Protein AF-A0A1H7YVG1-F1 (afdb_monomer_lite)

pLDDT: mean 90.18, std 11.26, range [46.88, 98.62]

Secondary structure (DSSP, 8-state):
-----EEEEEEE-SSHHHHHHHHHHHHHHHTS----TT---BPEEEEEEES-SS-EEEEE-SSS--EE--PPPPPS----TTTTPEEHHHHHHHHTTTEEEEEEEEEEEETTTS-HHHHHHHHHHHHTTS-EEEETTEEEEEEPPB-HHHHHH-----SS---SEEEEEEESS-SS-EEEEEEEES--HHHHHHHS-TTTSBPPTT-TTTEEEEEEE-S-TTT-EEEEEEEPPPS-SSPPHHHHSHHIIIII-B-

Sequence (255 aa):
MDRIQELAFVFPQNTEAEREWGAQFSNILEGIPSSRLGSTALPRIAFRWEKVALPTVSWSNITDSENTFPLGHAVDQLVSVQEEAMSIEQLYRRLEGRLIGMDHAGINIPAASMPPLKWKDMLVELAKRAALYRYPGEDWPFIIPAEEEEFATDITNFSIKRTPKFELVYDQYTNVPIFQFALETDLTRDELENLFPDPIGFAIPGLDEIFRSLFIRHPWEGEMAIRFDLYYKPTSNELSDWETGEWLVVSGGRM

Radius of gyration: 17.62 Å; chains: 1; bounding box: 44×41×42 Å

Foldseek 3Di:
DFAFQEKEWEFEDPDPQSVVLVVLVVLQVVQEPDQDDPDPWDHYYYYHYDNDPHTWIWIDTPPDDIDTDPFFFFDPDDPPLPPLFAASNLVSVLCRNFFHHWQEKEKEHECVRAPPVNVVVVLVVNLVHFFWFADPPFRKIKGFTDDPVCNVPNDDDLQDFGPDIYIYHHDHPDRAMETETETEGQAALVSVCVSQPPPQWDDDPPCSQFWIKHWHDGPRPSGHTYMYTYGHRDPDPGDDCSRSVVCRCPVGNTD

Structure (mmCIF, N/CA/C/O backbone):
data_AF-A0A1H7YVG1-F1
#
_entry.id   AF-A0A1H7YVG1-F1
#
loop_
_atom_site.group_PDB
_atom_site.id
_atom_site.type_symbol
_atom_site.label_atom_id
_atom_site.label_alt_id
_atom_site.label_comp_id
_atom_site.label_asym_i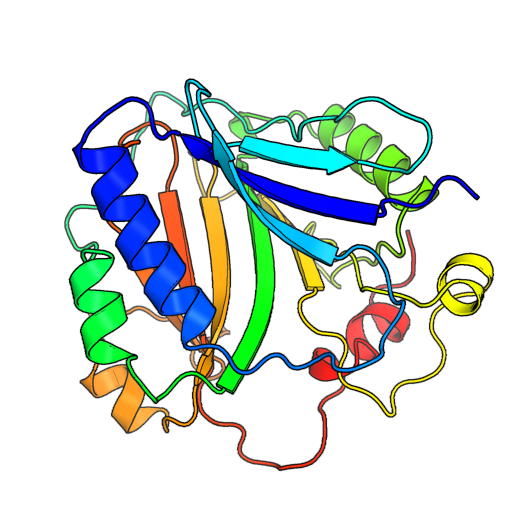d
_atom_site.label_entity_id
_atom_site.label_seq_id
_atom_site.pdbx_PDB_ins_code
_atom_site.Cartn_x
_atom_site.Cartn_y
_atom_site.Cartn_z
_atom_site.occupancy
_atom_site.B_iso_or_equiv
_atom_site.auth_seq_id
_atom_site.auth_comp_id
_atom_site.auth_asym_id
_atom_site.auth_atom_id
_atom_site.pdbx_PDB_model_num
ATOM 1 N N . MET A 1 1 ? 23.400 7.663 -6.810 1.00 60.09 1 MET A N 1
ATOM 2 C CA . MET A 1 1 ? 22.206 7.922 -7.642 1.00 60.09 1 MET A CA 1
ATOM 3 C C . MET A 1 1 ? 21.079 8.313 -6.698 1.00 60.09 1 MET A C 1
ATOM 5 O O . MET A 1 1 ? 20.999 7.710 -5.633 1.00 60.09 1 MET A O 1
ATOM 9 N N . ASP A 1 2 ? 20.288 9.333 -7.021 1.00 85.06 2 ASP A N 1
ATOM 10 C CA . ASP A 1 2 ? 19.284 9.888 -6.104 1.00 85.06 2 ASP A CA 1
ATOM 11 C C . ASP A 1 2 ? 17.985 9.059 -6.104 1.00 85.06 2 ASP A C 1
ATOM 13 O O . ASP A 1 2 ? 16.989 9.405 -6.734 1.00 85.06 2 ASP A O 1
ATOM 17 N N . ARG A 1 3 ? 18.044 7.877 -5.483 1.00 92.00 3 ARG A N 1
ATOM 18 C CA . ARG A 1 3 ? 16.916 6.941 -5.400 1.00 92.00 3 ARG A CA 1
ATOM 19 C C . ARG A 1 3 ? 16.081 7.235 -4.169 1.00 92.00 3 ARG A C 1
ATOM 21 O O . ARG A 1 3 ? 16.649 7.464 -3.095 1.00 92.00 3 ARG A O 1
ATOM 28 N N . ILE A 1 4 ? 14.762 7.111 -4.304 1.00 94.06 4 ILE A N 1
ATOM 29 C CA . ILE A 1 4 ? 13.868 7.110 -3.145 1.00 94.06 4 ILE A CA 1
ATOM 30 C C . ILE A 1 4 ? 14.289 5.954 -2.236 1.00 94.06 4 ILE A C 1
ATOM 32 O O . ILE A 1 4 ? 14.298 4.797 -2.653 1.00 94.06 4 ILE A O 1
ATOM 36 N N . GLN A 1 5 ? 14.680 6.287 -1.010 1.00 93.19 5 GLN A N 1
ATOM 37 C CA . GLN A 1 5 ? 15.039 5.314 0.017 1.00 93.19 5 GLN A CA 1
ATOM 38 C C . GLN A 1 5 ? 13.786 4.786 0.699 1.00 93.19 5 GLN A C 1
ATOM 40 O O . GLN A 1 5 ? 13.649 3.585 0.924 1.00 93.19 5 GLN A O 1
ATOM 45 N N . GLU A 1 6 ? 12.864 5.693 1.003 1.00 92.56 6 GLU A N 1
ATOM 46 C CA . GLU A 1 6 ? 11.696 5.396 1.811 1.00 92.56 6 GLU A CA 1
ATOM 47 C C . GLU A 1 6 ? 10.459 6.114 1.279 1.00 92.56 6 GLU A C 1
ATOM 49 O O . GLU A 1 6 ? 10.529 7.277 0.879 1.00 92.56 6 GLU A O 1
ATOM 54 N N . LEU A 1 7 ? 9.341 5.395 1.302 1.00 94.75 7 LEU A N 1
ATOM 55 C CA . LEU A 1 7 ? 7.979 5.887 1.167 1.00 94.75 7 LEU A CA 1
ATOM 56 C C . LEU A 1 7 ? 7.314 5.723 2.535 1.00 94.75 7 LEU A C 1
ATOM 58 O O . LEU A 1 7 ? 7.084 4.599 2.981 1.00 94.75 7 LEU A O 1
ATOM 62 N N . ALA A 1 8 ? 7.060 6.829 3.224 1.00 94.56 8 ALA A N 1
ATOM 63 C CA . ALA A 1 8 ? 6.584 6.826 4.598 1.00 94.56 8 ALA A CA 1
ATOM 64 C C . ALA A 1 8 ? 5.118 7.252 4.666 1.00 94.56 8 ALA A C 1
ATOM 66 O O . ALA A 1 8 ? 4.778 8.367 4.278 1.00 94.56 8 ALA A O 1
ATOM 67 N N . PHE A 1 9 ? 4.265 6.392 5.217 1.00 96.06 9 PHE A N 1
ATOM 68 C CA . PHE A 1 9 ? 2.949 6.786 5.712 1.00 96.06 9 PHE A CA 1
ATOM 69 C C . PHE A 1 9 ? 3.136 7.412 7.094 1.00 96.06 9 PHE A C 1
ATOM 71 O O . PHE A 1 9 ? 3.548 6.741 8.043 1.00 96.06 9 PHE A O 1
ATOM 78 N N . VAL A 1 10 ? 2.861 8.707 7.204 1.00 95.50 10 VAL A N 1
ATOM 79 C CA . VAL A 1 10 ? 3.020 9.484 8.432 1.00 95.50 10 VAL A CA 1
ATOM 80 C C . VAL A 1 10 ? 1.641 9.762 9.015 1.00 95.50 10 VAL A C 1
ATOM 82 O O . VAL A 1 10 ? 0.845 10.496 8.432 1.00 95.50 10 VAL A O 1
ATOM 85 N N . PHE A 1 11 ? 1.364 9.185 10.179 1.00 95.62 11 PHE A N 1
ATOM 86 C CA . PHE A 1 11 ? 0.110 9.349 10.901 1.00 95.62 11 PHE A CA 1
ATOM 87 C C . PHE A 1 11 ? 0.246 10.378 12.037 1.00 95.62 11 PHE A C 1
ATOM 89 O O . PHE A 1 11 ? 1.251 10.379 12.757 1.00 95.62 11 PHE A O 1
ATOM 96 N N . PRO A 1 12 ? -0.764 11.241 12.245 1.00 96.31 12 PRO A N 1
ATOM 97 C CA . PRO A 1 12 ? -0.874 12.083 13.428 1.00 96.31 12 PRO A CA 1
ATOM 98 C C . PRO A 1 12 ? -0.842 11.293 14.744 1.00 96.31 12 PRO A C 1
ATOM 100 O O . PRO A 1 12 ? -1.360 10.182 14.829 1.00 96.31 12 PRO A O 1
ATOM 103 N N . GLN A 1 13 ? -0.289 11.903 15.796 1.00 96.81 13 GLN A N 1
ATOM 104 C CA . GLN A 1 13 ? -0.347 11.409 17.184 1.00 96.81 13 GLN A CA 1
ATOM 105 C C . GLN A 1 13 ? -0.622 12.530 18.209 1.00 96.81 13 GLN A C 1
ATOM 107 O O . GLN A 1 13 ? -0.161 12.498 19.358 1.00 96.81 13 GLN A O 1
ATOM 112 N N . ASN A 1 14 ? -1.350 13.564 17.789 1.00 96.88 14 ASN A N 1
ATOM 113 C CA . ASN A 1 14 ? -1.636 14.748 18.598 1.00 96.88 14 ASN A CA 1
ATOM 114 C C . ASN A 1 14 ? -2.662 14.444 19.697 1.00 96.88 14 ASN A C 1
ATOM 116 O O . ASN A 1 14 ? -2.523 14.916 20.828 1.00 96.88 14 ASN A O 1
ATOM 120 N N . THR A 1 15 ? -3.663 13.619 19.394 1.00 97.25 15 THR A N 1
ATOM 121 C CA . THR A 1 15 ? -4.754 13.259 20.309 1.00 97.25 15 THR A CA 1
ATOM 122 C C . THR A 1 15 ? -4.584 11.857 20.899 1.00 97.25 15 THR A C 1
ATOM 124 O O . THR A 1 15 ? -3.743 11.071 20.465 1.00 97.25 15 THR A O 1
ATOM 127 N N . GLU A 1 16 ? -5.356 11.546 21.941 1.00 97.56 16 GLU A N 1
ATOM 128 C CA . GLU A 1 16 ? -5.390 10.199 22.525 1.00 97.56 16 GLU A CA 1
ATOM 129 C C . GLU A 1 16 ? -5.952 9.174 21.537 1.00 97.56 16 GLU A C 1
ATOM 131 O O . GLU A 1 16 ? -5.295 8.168 21.296 1.00 97.56 16 GLU A O 1
ATOM 136 N N . ALA A 1 17 ? -7.062 9.494 20.864 1.00 96.12 17 ALA A N 1
ATOM 137 C CA . ALA A 1 17 ? -7.660 8.639 19.839 1.00 96.12 17 ALA A CA 1
ATOM 138 C C . ALA A 1 17 ? -6.684 8.313 18.690 1.00 96.12 17 ALA A C 1
ATOM 140 O O . ALA A 1 17 ? -6.630 7.179 18.222 1.00 96.12 17 ALA A O 1
ATOM 141 N N . GLU A 1 18 ? -5.871 9.283 18.257 1.00 97.19 18 GLU A N 1
ATOM 142 C CA . GLU A 1 18 ? -4.813 9.067 17.258 1.00 97.19 18 GLU A CA 1
ATOM 143 C C . GLU A 1 18 ? -3.719 8.117 17.746 1.00 97.19 18 GLU A C 1
ATOM 145 O O . GLU A 1 18 ? -3.301 7.225 17.008 1.00 97.19 18 GLU A O 1
ATOM 150 N N . ARG A 1 19 ? -3.273 8.262 18.999 1.00 97.75 19 ARG A N 1
ATOM 151 C CA . ARG A 1 19 ? -2.269 7.364 19.587 1.00 97.75 19 ARG A CA 1
ATOM 152 C C . ARG A 1 19 ? -2.807 5.951 19.786 1.00 97.75 19 ARG A C 1
ATOM 154 O O . ARG A 1 19 ? -2.089 4.995 19.513 1.00 97.75 19 ARG A O 1
ATOM 161 N N . GLU A 1 20 ? -4.050 5.816 20.236 1.00 96.88 20 GLU A N 1
ATOM 162 C CA . GLU A 1 20 ? -4.713 4.519 20.400 1.00 96.88 20 GLU A CA 1
ATOM 163 C C . GLU A 1 20 ? -4.891 3.812 19.058 1.00 96.88 20 GLU A C 1
ATOM 165 O O . GLU A 1 20 ? -4.512 2.648 18.923 1.00 96.88 20 GLU A O 1
ATOM 170 N N . TRP A 1 21 ? -5.402 4.523 18.047 1.00 96.75 21 TRP A N 1
ATOM 171 C CA . TRP A 1 21 ? -5.526 3.985 16.695 1.00 96.75 21 TRP A CA 1
ATOM 172 C C . TRP A 1 21 ? -4.159 3.566 16.145 1.00 96.75 21 TRP A C 1
ATOM 174 O O . TRP A 1 21 ? -4.004 2.451 15.646 1.00 96.75 21 TRP A O 1
ATOM 184 N N . GLY A 1 22 ? -3.152 4.429 16.311 1.00 96.69 22 GLY A N 1
ATOM 185 C CA . GLY A 1 22 ? -1.781 4.171 15.893 1.00 96.69 22 GLY A CA 1
ATOM 186 C C . GLY A 1 22 ? -1.183 2.922 16.534 1.00 96.69 22 GLY A C 1
ATOM 187 O O . GLY A 1 22 ? -0.594 2.115 15.826 1.00 96.69 22 GLY A O 1
ATOM 188 N N . ALA A 1 23 ? -1.392 2.713 17.836 1.00 96.25 23 ALA A N 1
ATOM 189 C CA . ALA A 1 23 ? -0.921 1.518 18.534 1.00 96.25 23 ALA A CA 1
ATOM 190 C C . ALA A 1 23 ? -1.558 0.230 17.985 1.00 96.25 23 ALA A C 1
ATOM 192 O O . ALA A 1 23 ? -0.861 -0.760 17.779 1.00 96.25 23 ALA A O 1
ATOM 193 N N . GLN A 1 24 ? -2.863 0.238 17.696 1.00 95.69 24 GLN A N 1
ATOM 194 C CA . GLN A 1 24 ? -3.537 -0.925 17.106 1.00 95.69 24 GLN A CA 1
ATOM 195 C C . GLN A 1 24 ? -3.056 -1.208 15.679 1.00 95.69 24 GLN A C 1
ATOM 197 O O . GLN A 1 24 ? -2.858 -2.365 15.311 1.00 95.69 24 GLN A O 1
ATOM 202 N N . PHE A 1 25 ? -2.833 -0.160 14.884 1.00 96.56 25 PHE A N 1
ATOM 203 C CA . PHE A 1 25 ? -2.255 -0.305 13.551 1.00 96.56 25 PHE A CA 1
ATOM 204 C C . PHE A 1 25 ? -0.825 -0.867 13.619 1.00 96.56 25 PHE A C 1
ATOM 206 O O . PHE A 1 25 ? -0.514 -1.800 12.882 1.00 96.56 25 PHE A O 1
ATOM 213 N N . SER A 1 26 ? 0.013 -0.404 14.556 1.00 95.12 26 SER A N 1
ATOM 214 C CA . SER A 1 26 ? 1.334 -0.998 14.809 1.00 95.12 26 SER A CA 1
ATOM 215 C C . SER A 1 26 ? 1.249 -2.484 15.146 1.00 95.12 26 SER A C 1
ATOM 217 O O . SER A 1 26 ? 2.002 -3.264 14.576 1.00 95.12 26 SER A O 1
ATOM 219 N N . ASN A 1 27 ? 0.305 -2.898 15.998 1.00 94.00 27 ASN A N 1
ATOM 220 C CA . ASN A 1 27 ? 0.133 -4.311 16.353 1.00 94.00 27 ASN A CA 1
ATOM 221 C C . ASN A 1 27 ? -0.220 -5.182 15.133 1.00 94.00 27 ASN A C 1
ATOM 223 O O . ASN A 1 27 ? 0.242 -6.317 15.027 1.00 94.00 27 ASN A O 1
ATOM 227 N N . ILE A 1 28 ? -1.013 -4.657 14.189 1.00 94.50 28 ILE A N 1
ATOM 228 C CA . ILE A 1 28 ? -1.286 -5.340 12.914 1.00 94.50 28 ILE A CA 1
ATOM 229 C C . ILE A 1 28 ? 0.009 -5.505 12.118 1.00 94.50 28 ILE A C 1
ATOM 231 O O . ILE A 1 28 ? 0.295 -6.605 11.654 1.00 94.50 28 ILE A O 1
ATOM 235 N N . LEU A 1 29 ? 0.801 -4.436 11.987 1.00 92.44 29 LEU A N 1
ATOM 236 C CA . LEU A 1 29 ? 2.064 -4.464 11.245 1.00 92.44 29 LEU A CA 1
ATOM 237 C C . LEU A 1 29 ? 3.102 -5.400 11.878 1.00 92.44 29 LEU A C 1
ATOM 239 O O . LEU A 1 29 ? 3.795 -6.110 11.157 1.00 92.44 29 LEU A O 1
ATOM 243 N N . GLU A 1 30 ? 3.195 -5.437 13.209 1.00 90.62 30 GLU A N 1
ATOM 244 C CA . GLU A 1 30 ? 4.067 -6.361 13.949 1.00 90.62 30 GLU A CA 1
ATOM 245 C C . GLU A 1 30 ? 3.669 -7.829 13.748 1.00 90.62 30 GLU A C 1
ATOM 247 O O . GLU A 1 30 ? 4.522 -8.716 13.794 1.00 90.62 30 GLU A O 1
ATOM 252 N N . GLY A 1 31 ? 2.385 -8.086 13.483 1.00 86.56 31 GLY A N 1
ATOM 253 C CA . GLY A 1 31 ? 1.870 -9.408 13.141 1.00 86.56 31 GLY A CA 1
ATOM 254 C C . GLY A 1 31 ? 2.267 -9.895 11.745 1.00 86.56 31 GLY A C 1
ATOM 255 O O . GLY A 1 31 ? 2.057 -11.068 11.446 1.00 86.56 31 GLY A O 1
ATOM 256 N N . ILE A 1 32 ? 2.836 -9.034 10.895 1.00 89.25 32 ILE A N 1
ATOM 257 C CA . ILE A 1 32 ? 3.275 -9.390 9.545 1.00 89.25 32 ILE A CA 1
ATOM 258 C C . ILE A 1 32 ? 4.718 -9.910 9.613 1.0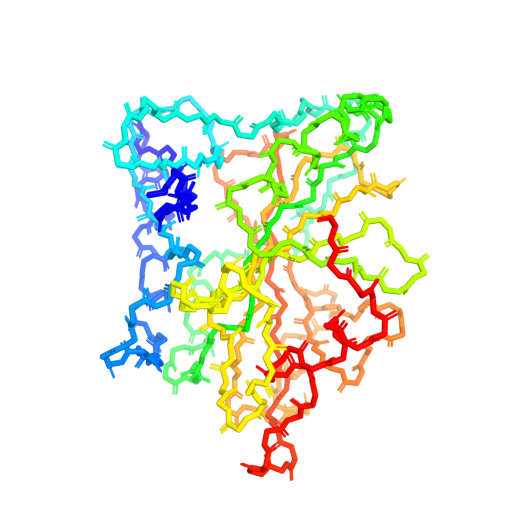0 89.25 32 ILE A C 1
ATOM 260 O O . ILE A 1 32 ? 5.629 -9.158 9.975 1.00 89.25 32 ILE A O 1
ATOM 264 N N . PRO A 1 33 ? 4.981 -11.172 9.225 1.00 82.56 33 PRO A N 1
ATOM 265 C CA . PRO A 1 33 ? 6.342 -11.678 9.130 1.00 82.56 33 PRO A CA 1
ATOM 266 C C . PRO A 1 33 ? 7.186 -10.794 8.208 1.00 82.56 33 PRO A C 1
ATOM 268 O O . PRO A 1 33 ? 6.805 -10.515 7.071 1.00 82.56 33 PRO A O 1
ATOM 271 N N . SER A 1 34 ? 8.360 -10.363 8.680 1.00 65.69 34 SER A N 1
ATOM 272 C CA . SER A 1 34 ? 9.286 -9.600 7.842 1.00 65.69 34 SER A CA 1
ATOM 273 C C . SER A 1 34 ? 9.750 -10.465 6.670 1.00 65.69 34 SER A C 1
ATOM 275 O O . SER A 1 34 ? 10.538 -11.397 6.836 1.00 65.69 34 SER A O 1
ATOM 277 N N . SER A 1 35 ? 9.265 -10.148 5.471 1.00 53.88 35 SER A N 1
ATOM 278 C CA . SER A 1 35 ? 9.552 -10.893 4.243 1.00 53.88 35 SER A CA 1
ATOM 279 C C . SER A 1 35 ? 10.956 -10.625 3.680 1.00 53.88 35 SER A C 1
ATOM 281 O O . SER A 1 35 ? 11.358 -11.257 2.705 1.00 53.88 35 SER A O 1
ATOM 283 N N . ARG A 1 36 ? 11.731 -9.701 4.275 1.00 54.28 36 ARG A N 1
ATOM 284 C CA . ARG A 1 36 ? 12.965 -9.160 3.674 1.00 54.28 36 ARG A CA 1
ATOM 285 C C . ARG A 1 36 ? 14.177 -9.164 4.596 1.00 54.28 36 ARG A C 1
ATOM 287 O O . ARG A 1 36 ? 14.866 -8.152 4.741 1.00 54.28 36 ARG A O 1
ATOM 294 N N . LEU A 1 37 ? 14.503 -10.309 5.181 1.00 49.56 37 LEU A N 1
ATOM 295 C CA . LEU A 1 37 ? 15.835 -10.486 5.758 1.00 49.56 37 LEU A CA 1
ATOM 296 C C . LEU A 1 37 ? 16.889 -10.427 4.633 1.00 49.56 37 LEU A C 1
ATOM 298 O O . LEU A 1 37 ? 17.051 -11.377 3.876 1.00 49.56 37 LEU A O 1
ATOM 302 N N . GLY A 1 38 ? 17.599 -9.297 4.527 1.00 55.44 38 GLY A N 1
ATOM 303 C CA . GLY A 1 38 ? 18.806 -9.148 3.700 1.00 55.44 38 GLY A CA 1
ATOM 304 C C . GLY A 1 38 ? 18.668 -8.457 2.336 1.00 55.44 38 GLY A C 1
ATOM 305 O O . GLY A 1 38 ? 19.687 -8.304 1.672 1.00 55.44 38 GLY A O 1
ATOM 306 N N . SER A 1 39 ? 17.479 -8.007 1.912 1.00 76.31 39 SER A N 1
ATOM 307 C CA . SER A 1 39 ? 17.343 -7.234 0.660 1.00 76.31 39 SER A CA 1
ATOM 308 C C . SER A 1 39 ? 17.758 -5.768 0.842 1.00 76.31 39 SER A C 1
ATOM 310 O O . SER A 1 39 ? 17.433 -5.128 1.850 1.00 76.31 39 SER A O 1
ATOM 312 N N . THR A 1 40 ? 18.452 -5.222 -0.159 1.00 86.94 40 THR A N 1
ATOM 313 C CA . THR A 1 40 ? 18.796 -3.796 -0.267 1.00 86.94 40 THR A CA 1
ATOM 314 C C . THR A 1 40 ? 17.881 -3.046 -1.237 1.00 86.94 40 THR A C 1
ATOM 316 O O . THR A 1 40 ? 18.111 -1.867 -1.504 1.00 86.94 40 THR A O 1
ATOM 319 N N . ALA A 1 41 ? 16.814 -3.699 -1.710 1.00 93.00 41 ALA A N 1
ATOM 320 C CA . ALA A 1 41 ? 15.885 -3.139 -2.671 1.00 93.00 41 ALA A CA 1
ATOM 321 C C . ALA A 1 41 ? 15.135 -1.929 -2.105 1.00 93.00 41 ALA A C 1
ATOM 323 O O . ALA A 1 41 ? 14.694 -1.920 -0.951 1.00 93.00 41 ALA A O 1
ATOM 324 N N . LEU A 1 42 ? 14.964 -0.920 -2.958 1.00 94.25 42 LEU A N 1
ATOM 325 C CA . LEU A 1 42 ? 14.356 0.365 -2.626 1.00 94.25 42 LEU A CA 1
ATOM 326 C C . LEU A 1 42 ? 13.242 0.721 -3.618 1.00 94.25 42 LEU A C 1
ATOM 328 O O . LEU A 1 42 ? 13.350 0.348 -4.793 1.00 94.25 42 LEU A O 1
ATOM 332 N N . PRO A 1 43 ? 12.231 1.492 -3.184 1.00 94.69 43 PRO A N 1
ATOM 333 C CA . PRO A 1 43 ? 12.096 2.081 -1.846 1.00 94.69 43 PRO A CA 1
ATOM 334 C C . PRO A 1 43 ? 11.586 1.089 -0.794 1.00 94.69 43 PRO A C 1
ATOM 336 O O . PRO A 1 43 ? 10.988 0.062 -1.113 1.00 94.69 43 PRO A O 1
ATOM 339 N N . ARG A 1 44 ? 11.825 1.412 0.478 1.00 92.94 44 ARG A N 1
ATOM 340 C CA . ARG A 1 44 ? 11.180 0.755 1.621 1.00 92.94 44 ARG A CA 1
ATOM 341 C C . ARG A 1 44 ? 9.868 1.460 1.939 1.00 92.94 44 ARG A C 1
ATOM 343 O O . ARG A 1 44 ? 9.804 2.680 1.845 1.00 92.94 44 ARG A O 1
ATOM 350 N N . ILE A 1 45 ? 8.851 0.709 2.349 1.00 93.44 45 ILE A N 1
ATOM 351 C CA . ILE A 1 45 ? 7.639 1.294 2.929 1.00 93.44 45 ILE A CA 1
ATOM 352 C C . ILE A 1 45 ? 7.838 1.401 4.438 1.00 93.44 45 ILE A C 1
ATOM 354 O O . ILE A 1 45 ? 8.249 0.432 5.079 1.00 93.44 45 ILE A O 1
ATOM 358 N N . ALA A 1 46 ? 7.563 2.580 4.985 1.00 93.44 46 ALA A N 1
ATOM 359 C CA . ALA A 1 46 ? 7.657 2.859 6.407 1.00 93.44 46 ALA A CA 1
ATOM 360 C C . ALA A 1 46 ? 6.356 3.446 6.946 1.00 93.44 46 ALA A C 1
ATOM 362 O O . ALA A 1 46 ? 5.568 4.058 6.225 1.00 93.44 46 ALA A O 1
ATOM 363 N N . PHE A 1 47 ? 6.176 3.280 8.249 1.00 94.94 47 PHE A N 1
ATOM 364 C CA . PHE A 1 47 ? 5.051 3.808 8.998 1.00 94.94 47 PHE A CA 1
ATOM 365 C C . PHE A 1 47 ? 5.602 4.631 10.150 1.00 94.94 47 PHE A C 1
ATOM 367 O O . PHE A 1 47 ? 6.477 4.170 10.887 1.00 94.94 47 PHE A O 1
ATOM 374 N N . ARG A 1 48 ? 5.138 5.871 10.264 1.00 94.38 48 ARG A N 1
ATOM 375 C CA . ARG A 1 48 ? 5.630 6.830 11.250 1.00 94.38 48 ARG A CA 1
ATOM 376 C C . ARG A 1 48 ? 4.469 7.489 11.965 1.00 94.38 48 ARG A C 1
ATOM 378 O O . ARG A 1 48 ? 3.403 7.687 11.391 1.00 94.38 48 ARG A O 1
ATOM 385 N N . TRP A 1 49 ? 4.711 7.869 13.211 1.00 95.00 49 TRP A N 1
ATOM 386 C CA . TRP A 1 49 ? 3.755 8.583 14.043 1.00 95.00 49 TRP A CA 1
ATOM 387 C C . TRP A 1 49 ? 4.386 9.902 14.445 1.00 95.00 49 TRP A C 1
ATOM 389 O O . TRP A 1 49 ? 5.397 9.928 15.145 1.00 95.00 49 TRP A O 1
ATOM 399 N N . GLU A 1 50 ? 3.811 11.012 14.002 1.00 94.94 50 GLU A N 1
ATOM 400 C CA . GLU A 1 50 ? 4.406 12.341 14.145 1.00 94.94 50 GLU A CA 1
ATOM 401 C C . GLU A 1 50 ? 3.365 13.398 14.536 1.00 94.94 50 GLU A C 1
ATOM 403 O O . GLU A 1 50 ? 2.153 13.180 14.482 1.00 94.94 50 GLU A O 1
A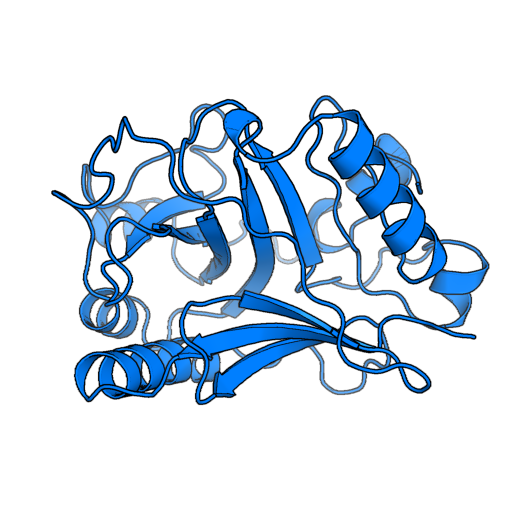TOM 408 N N . LYS A 1 51 ? 3.835 14.574 14.967 1.00 93.88 51 LYS A N 1
ATOM 409 C CA . LYS A 1 51 ? 2.963 15.724 15.250 1.00 93.88 51 LYS A CA 1
ATOM 410 C C . LYS A 1 51 ? 2.624 16.466 13.957 1.00 93.88 51 LYS A C 1
ATOM 412 O O . LYS A 1 51 ? 3.067 17.592 13.744 1.00 93.88 51 LYS A O 1
ATOM 417 N N . VAL A 1 52 ? 1.860 15.806 13.093 1.00 91.56 52 VAL A N 1
ATOM 418 C CA . VAL A 1 52 ? 1.326 16.347 11.834 1.00 91.56 52 VAL A CA 1
ATOM 419 C C . VAL A 1 52 ? -0.187 16.522 11.938 1.00 91.56 52 VAL A C 1
ATOM 421 O O . VAL A 1 52 ? -0.822 15.843 12.736 1.00 91.56 52 VAL A O 1
ATOM 424 N N . ALA A 1 53 ? -0.769 17.457 11.185 1.00 91.00 53 ALA A N 1
ATOM 425 C CA . ALA A 1 53 ? -2.195 17.781 11.307 1.00 91.00 53 ALA A CA 1
ATOM 426 C C . ALA A 1 53 ? -3.115 16.694 10.728 1.00 91.00 53 ALA A C 1
ATOM 428 O O . ALA A 1 53 ? -4.168 16.425 11.293 1.00 91.00 53 ALA A O 1
ATOM 429 N N . LEU A 1 54 ? -2.707 16.080 9.617 1.00 91.31 54 LEU A N 1
ATOM 430 C CA . LEU A 1 54 ? -3.437 15.028 8.914 1.00 91.31 54 LEU A CA 1
ATOM 431 C C . LEU A 1 54 ? -2.466 13.924 8.488 1.00 91.31 54 LEU A C 1
ATOM 433 O O . LEU A 1 54 ? -1.265 14.201 8.365 1.00 91.31 54 LEU A O 1
ATOM 437 N N . PRO A 1 55 ? -2.961 12.695 8.252 1.00 93.88 55 PRO A N 1
ATOM 438 C CA . PRO A 1 55 ? -2.169 11.651 7.628 1.00 93.88 55 PRO A CA 1
ATOM 439 C C . PRO A 1 55 ? -1.592 12.134 6.306 1.00 93.88 55 PRO A C 1
ATOM 441 O O . PRO A 1 55 ? -2.273 12.781 5.512 1.00 93.88 55 PRO A O 1
ATOM 444 N N . THR A 1 56 ? -0.321 11.832 6.084 1.00 93.50 56 THR A N 1
ATOM 445 C CA . THR A 1 56 ? 0.372 12.173 4.847 1.00 93.50 56 THR A CA 1
ATOM 446 C C . THR A 1 56 ? 1.227 11.013 4.382 1.00 93.50 56 THR A C 1
ATOM 448 O O . THR A 1 56 ? 1.582 10.140 5.173 1.00 93.50 56 THR A O 1
ATOM 451 N N . VAL A 1 57 ? 1.559 10.999 3.096 1.00 93.38 57 VAL A N 1
ATOM 452 C CA . VAL A 1 57 ? 2.625 10.139 2.594 1.00 93.38 57 VAL A CA 1
ATOM 453 C C . VAL A 1 57 ? 3.763 11.030 2.146 1.00 93.38 57 VAL A C 1
ATOM 455 O O . VAL A 1 57 ? 3.548 12.026 1.451 1.00 93.38 57 VAL A O 1
ATOM 458 N N . SER A 1 58 ? 4.978 10.677 2.537 1.00 91.81 58 SER A N 1
ATOM 459 C CA . SER A 1 58 ? 6.190 11.338 2.082 1.00 91.81 58 SER A CA 1
ATOM 460 C C . SER A 1 58 ? 7.143 10.352 1.426 1.00 91.81 58 SER A C 1
ATOM 462 O O . SER A 1 58 ? 7.062 9.140 1.618 1.00 91.81 58 SER A O 1
ATOM 464 N N . TRP A 1 59 ? 8.052 10.882 0.620 1.00 90.81 59 TRP A N 1
ATOM 465 C CA . TRP A 1 59 ? 9.212 10.160 0.142 1.00 90.81 59 TRP A CA 1
ATOM 466 C C . TRP A 1 59 ? 10.483 10.916 0.496 1.00 90.81 59 TRP A C 1
ATOM 468 O O . TRP A 1 59 ? 10.527 12.150 0.510 1.00 90.81 59 TRP A O 1
ATOM 478 N N . SER A 1 60 ? 11.537 10.158 0.765 1.00 87.25 60 SER A N 1
ATOM 479 C CA . SER A 1 60 ? 12.862 10.703 1.042 1.00 87.25 60 SER A CA 1
ATOM 480 C C . SER A 1 60 ? 13.932 9.954 0.263 1.00 87.25 60 SER A C 1
ATOM 482 O O . SER A 1 60 ? 13.791 8.776 -0.080 1.00 87.25 60 SER A O 1
ATOM 484 N N . ASN A 1 61 ? 15.014 10.659 -0.035 1.00 82.25 61 ASN A N 1
ATOM 485 C CA . ASN A 1 61 ? 16.246 10.111 -0.582 1.00 82.25 61 ASN A CA 1
ATOM 486 C C . ASN A 1 61 ? 17.415 10.499 0.355 1.00 82.25 61 ASN A C 1
ATOM 488 O O . ASN A 1 61 ? 17.205 11.105 1.403 1.00 82.25 61 ASN A O 1
ATOM 492 N N . ILE A 1 62 ? 18.653 10.120 0.023 1.00 73.06 62 ILE A N 1
ATOM 493 C CA . ILE A 1 62 ? 19.819 10.405 0.888 1.00 73.06 62 ILE A CA 1
ATOM 494 C C . ILE A 1 62 ? 20.160 11.908 0.920 1.00 73.06 62 ILE A C 1
ATOM 496 O O . ILE A 1 62 ? 20.778 12.374 1.877 1.00 73.06 62 ILE A O 1
ATOM 500 N N . THR A 1 63 ? 19.816 12.656 -0.132 1.00 64.62 63 THR A N 1
ATOM 501 C CA . THR A 1 63 ? 20.355 14.002 -0.385 1.00 64.62 63 THR A CA 1
ATOM 502 C C . THR A 1 63 ? 19.357 15.151 -0.242 1.00 64.62 63 THR A C 1
ATOM 504 O O . THR A 1 63 ? 19.801 16.288 -0.102 1.00 64.62 63 THR A O 1
ATOM 507 N N . ASP A 1 64 ? 18.054 14.882 -0.232 1.00 65.25 64 ASP A N 1
ATOM 508 C CA . ASP A 1 64 ? 16.976 15.871 -0.163 1.00 65.25 64 ASP A CA 1
ATOM 509 C C . ASP A 1 64 ? 16.202 15.791 1.157 1.00 65.25 64 ASP A C 1
ATOM 511 O O . ASP A 1 64 ? 16.154 14.770 1.846 1.00 65.25 64 ASP A O 1
ATOM 515 N N . SER A 1 65 ? 15.539 16.901 1.483 1.00 66.31 65 SER A N 1
ATOM 516 C CA . SER A 1 65 ? 14.479 16.938 2.487 1.00 66.31 65 SER A CA 1
ATOM 517 C C . SER A 1 65 ? 13.284 16.077 2.070 1.00 66.31 65 SER A C 1
ATOM 519 O O . SER A 1 65 ? 13.048 15.857 0.882 1.00 66.31 65 SER A O 1
ATOM 521 N N . GLU A 1 66 ? 12.490 15.642 3.048 1.00 75.50 66 GLU A N 1
ATOM 522 C CA . GLU A 1 66 ? 11.244 14.913 2.802 1.00 75.50 66 GLU A CA 1
ATOM 523 C C . GLU A 1 66 ? 10.313 15.680 1.857 1.00 75.50 66 GLU A C 1
ATOM 525 O O . GLU A 1 66 ? 10.022 16.859 2.064 1.00 75.50 66 GLU A O 1
ATOM 530 N N . ASN A 1 67 ? 9.844 14.990 0.820 1.00 80.38 67 ASN A N 1
ATOM 531 C CA . ASN A 1 67 ? 8.848 15.487 -0.120 1.00 80.38 67 ASN A CA 1
ATOM 532 C C . ASN A 1 67 ? 7.521 14.794 0.172 1.00 80.38 67 ASN A C 1
ATOM 534 O O . ASN A 1 67 ? 7.505 13.596 0.434 1.00 80.38 67 ASN A O 1
ATOM 538 N N . THR A 1 68 ? 6.406 15.513 0.118 1.00 81.38 68 THR A N 1
ATOM 539 C CA . THR A 1 68 ? 5.083 14.938 0.382 1.00 81.38 68 THR A CA 1
ATOM 540 C C . THR A 1 68 ? 4.320 14.672 -0.907 1.00 81.38 68 THR A C 1
ATOM 542 O O . THR A 1 68 ? 4.381 15.450 -1.863 1.00 81.38 68 THR A O 1
ATOM 545 N N . PHE A 1 69 ? 3.548 13.587 -0.921 1.00 76.94 69 PHE A N 1
ATOM 546 C CA . PHE A 1 69 ? 2.521 13.397 -1.933 1.00 76.94 69 PHE A CA 1
ATOM 547 C C . PHE A 1 69 ? 1.419 14.441 -1.724 1.00 76.94 69 PHE A C 1
ATOM 549 O O . PHE A 1 69 ? 1.015 14.689 -0.583 1.00 76.94 69 PHE A O 1
ATOM 556 N N . PRO A 1 70 ? 0.908 15.062 -2.798 1.00 72.50 70 PRO A N 1
ATOM 557 C CA . PRO A 1 70 ? -0.243 15.942 -2.712 1.00 72.50 70 PRO A CA 1
ATOM 558 C C . PRO A 1 70 ? -1.490 15.085 -2.493 1.00 72.50 70 PRO A C 1
ATOM 560 O O . PRO A 1 70 ? -2.197 14.739 -3.438 1.00 72.50 70 PRO A O 1
ATOM 563 N N . LEU A 1 71 ? -1.750 14.719 -1.241 1.00 73.00 71 LEU A N 1
ATOM 564 C CA . LEU A 1 71 ? -3.036 14.153 -0.872 1.00 73.00 71 LEU A CA 1
ATOM 565 C C . LEU A 1 71 ? -4.075 15.251 -1.090 1.00 73.00 71 LEU A C 1
ATOM 567 O O . LEU A 1 71 ? -3.977 16.340 -0.523 1.00 73.00 71 LEU A O 1
ATOM 571 N N . GLY A 1 72 ? -5.004 15.004 -2.006 1.00 59.00 72 GLY A N 1
ATOM 572 C CA . GLY A 1 72 ? -6.096 15.921 -2.277 1.00 59.00 72 GLY A CA 1
ATOM 573 C C . GLY A 1 72 ? -6.899 16.269 -1.031 1.00 59.00 72 GLY A C 1
ATOM 574 O O . GLY A 1 72 ? -6.934 15.500 -0.078 1.00 59.00 72 GLY A O 1
ATOM 575 N N . HIS A 1 73 ? -7.583 17.408 -1.042 1.00 58.69 73 HIS A N 1
ATOM 576 C CA . HIS A 1 73 ? -8.577 17.692 -0.009 1.00 58.69 73 HIS A CA 1
ATOM 577 C C . HIS A 1 73 ? -9.884 16.963 -0.320 1.00 58.69 73 HIS A C 1
ATOM 579 O O . HIS A 1 73 ? -10.222 16.771 -1.493 1.00 58.69 73 HIS A O 1
ATOM 585 N N . ALA A 1 74 ? -10.621 16.598 0.727 1.00 58.31 74 ALA A N 1
ATOM 586 C CA . ALA A 1 74 ? -11.981 16.108 0.589 1.00 58.31 74 ALA A CA 1
ATOM 587 C C . ALA A 1 74 ? -12.848 17.122 -0.176 1.00 58.31 74 ALA A C 1
ATOM 589 O O . ALA A 1 74 ? -12.783 18.329 0.068 1.00 58.31 74 ALA A O 1
ATOM 590 N N . VAL A 1 75 ? -13.647 16.628 -1.121 1.00 58.66 75 VAL A N 1
ATOM 591 C CA . VAL A 1 75 ? -14.611 17.444 -1.873 1.00 58.66 75 VAL A CA 1
ATOM 592 C C . VAL A 1 75 ? -15.989 17.332 -1.209 1.00 58.66 75 VAL A C 1
ATOM 594 O O . VAL A 1 75 ? -16.360 16.252 -0.758 1.00 58.66 75 VAL A O 1
ATOM 597 N N . ASP A 1 76 ? -16.757 18.431 -1.181 1.00 47.91 76 ASP A N 1
ATOM 598 C CA . ASP A 1 76 ? -17.998 18.666 -0.402 1.00 47.91 76 ASP A CA 1
ATOM 599 C C . ASP A 1 76 ? -19.106 17.582 -0.468 1.00 47.91 76 ASP A C 1
ATOM 601 O O . ASP A 1 76 ? -20.065 17.629 0.303 1.00 47.91 76 ASP A O 1
ATOM 605 N N . GLN A 1 77 ? -19.011 16.594 -1.362 1.00 48.62 77 GLN A N 1
ATOM 606 C CA . GLN A 1 77 ? -19.912 15.439 -1.417 1.00 48.62 77 GLN A CA 1
ATOM 607 C C . GLN A 1 77 ? -19.245 14.208 -0.796 1.00 48.62 77 GLN A C 1
ATOM 609 O O . GLN A 1 77 ? -18.799 13.289 -1.490 1.00 48.62 77 GLN A O 1
ATOM 614 N N . LEU A 1 78 ? -19.196 14.200 0.535 1.00 47.59 78 LEU A N 1
ATOM 615 C CA . LEU A 1 78 ? -18.847 13.027 1.328 1.00 47.59 78 LEU A CA 1
ATOM 616 C C . LEU A 1 78 ? -19.965 11.986 1.207 1.00 47.59 78 LEU A C 1
ATOM 618 O O . LEU A 1 78 ? -21.021 12.113 1.824 1.00 47.59 78 LEU A O 1
ATOM 622 N N . VAL A 1 79 ? -19.727 10.926 0.435 1.00 46.88 79 VAL A N 1
ATOM 623 C CA . VAL A 1 79 ? -20.411 9.658 0.693 1.00 46.88 79 VAL A CA 1
ATOM 624 C C . VAL A 1 79 ? -19.694 9.058 1.894 1.00 46.88 79 VAL A C 1
ATOM 626 O O . VAL A 1 79 ? -18.507 8.756 1.809 1.00 46.88 79 VAL A O 1
ATOM 629 N N . SER A 1 80 ? -20.382 8.971 3.035 1.00 50.44 80 SER A N 1
ATOM 630 C CA . SER A 1 80 ? -19.822 8.371 4.246 1.00 50.44 80 SER A CA 1
ATOM 631 C C . SER A 1 80 ? -19.535 6.897 3.979 1.00 50.44 80 SER A C 1
ATOM 633 O O . SER A 1 80 ? -20.412 6.045 4.071 1.00 50.44 80 SER A O 1
ATOM 635 N N . VAL A 1 81 ? -18.282 6.596 3.656 1.00 58.16 81 VAL A N 1
ATOM 636 C CA . VAL A 1 81 ? -17.776 5.229 3.485 1.00 58.16 81 VAL A CA 1
ATOM 637 C C . VAL A 1 81 ? -17.720 4.484 4.839 1.00 58.16 81 VAL A C 1
ATOM 639 O O . VAL A 1 81 ? -17.338 3.321 4.913 1.00 58.16 81 VAL A O 1
ATOM 642 N N . GLN A 1 82 ? -18.091 5.146 5.945 1.00 56.91 82 GLN A N 1
ATOM 643 C CA . GLN A 1 82 ? -17.817 4.687 7.305 1.00 56.91 82 GLN A CA 1
ATOM 644 C C . GLN A 1 82 ? -19.012 4.140 8.096 1.00 56.91 82 GLN A C 1
ATOM 646 O O . GLN A 1 82 ? -18.781 3.580 9.172 1.00 56.91 82 GLN A O 1
ATOM 651 N N . GLU A 1 83 ? -20.260 4.250 7.618 1.00 62.47 83 GLU A N 1
ATOM 652 C CA . GLU A 1 83 ? -21.417 3.768 8.402 1.00 62.47 83 GLU A CA 1
ATOM 653 C C . GLU A 1 83 ? -21.275 2.282 8.785 1.00 62.47 83 GLU A C 1
ATOM 655 O O . GLU A 1 83 ? -21.574 1.896 9.918 1.00 62.47 83 GLU A O 1
ATOM 660 N N . GLU A 1 84 ? -20.676 1.480 7.901 1.00 74.19 84 GLU A N 1
ATOM 661 C CA . GLU A 1 84 ? -20.438 0.043 8.098 1.00 74.19 84 GLU A CA 1
ATOM 662 C C . GLU A 1 84 ? -18.956 -0.312 8.336 1.00 74.19 84 GLU A C 1
ATOM 664 O O . GLU A 1 84 ? -18.605 -1.486 8.457 1.00 74.19 84 GLU A O 1
ATOM 669 N N . ALA A 1 85 ? -18.078 0.693 8.467 1.00 84.69 85 ALA A N 1
ATOM 670 C CA . ALA A 1 85 ? -16.650 0.475 8.687 1.00 84.69 85 ALA A CA 1
ATOM 671 C C . ALA A 1 85 ? -16.362 -0.167 10.054 1.00 84.69 85 ALA A C 1
ATOM 673 O O . ALA A 1 85 ? -16.984 0.152 11.073 1.00 84.69 85 ALA A O 1
ATOM 674 N N . MET A 1 86 ? -15.359 -1.042 10.082 1.00 92.12 86 MET A N 1
ATOM 675 C CA . MET A 1 86 ? -14.896 -1.743 11.281 1.00 92.12 86 MET A CA 1
ATOM 676 C C . MET A 1 86 ? -13.858 -0.904 12.045 1.00 92.12 86 MET A C 1
ATOM 678 O O . MET A 1 86 ? -13.132 -0.116 11.442 1.00 92.12 86 MET A O 1
ATOM 682 N N . SER A 1 87 ? -13.734 -1.059 13.370 1.00 94.56 87 SER A N 1
ATOM 683 C CA . SER A 1 87 ? -12.604 -0.451 14.090 1.00 94.56 87 SER A CA 1
ATOM 684 C C . SER A 1 87 ? -11.284 -1.182 13.812 1.00 94.56 87 SER A C 1
ATOM 686 O O . SER A 1 87 ? -11.256 -2.396 13.608 1.00 94.56 87 SER A O 1
ATOM 688 N N . ILE A 1 88 ? -10.163 -0.461 13.879 1.00 95.69 88 ILE A N 1
ATOM 689 C CA . ILE A 1 88 ? -8.828 -1.059 13.724 1.00 95.69 88 ILE A CA 1
ATOM 690 C C . ILE A 1 88 ? -8.550 -2.157 14.769 1.00 95.69 88 ILE A C 1
ATOM 692 O O . ILE A 1 88 ? -7.922 -3.166 14.467 1.00 95.69 88 ILE A O 1
ATOM 696 N N . GLU A 1 89 ? -9.090 -2.018 15.982 1.00 95.69 89 GLU A N 1
ATOM 697 C CA . GLU A 1 89 ? -8.973 -3.026 17.040 1.00 95.69 89 GLU A CA 1
ATOM 698 C C . GLU A 1 89 ? -9.724 -4.320 16.686 1.00 95.69 89 GLU A C 1
ATOM 700 O O . GLU A 1 89 ? -9.231 -5.424 16.923 1.00 95.69 89 GLU A O 1
ATOM 705 N N . GLN A 1 90 ? -10.927 -4.204 16.113 1.00 95.94 90 GLN A N 1
ATOM 706 C CA . GLN A 1 90 ? -11.686 -5.365 15.649 1.00 95.94 90 GLN A CA 1
ATOM 707 C C . GLN A 1 90 ? -10.958 -6.073 14.503 1.00 95.94 90 GLN A C 1
ATOM 709 O O . GLN A 1 90 ? -10.942 -7.304 14.488 1.00 95.94 90 GLN A O 1
ATOM 714 N N . LEU A 1 91 ? -10.334 -5.315 13.592 1.00 96.31 91 LEU A N 1
ATOM 715 C CA . LEU A 1 91 ? -9.502 -5.874 12.529 1.00 96.31 91 LEU A CA 1
ATOM 716 C C . LEU A 1 91 ? -8.318 -6.649 13.120 1.00 96.31 91 LEU A C 1
ATOM 718 O O . LEU A 1 91 ? -8.157 -7.830 12.813 1.00 96.31 91 LEU A O 1
ATOM 722 N N . TYR A 1 92 ? -7.551 -6.017 14.017 1.00 95.31 92 TYR A N 1
ATOM 723 C CA . TYR A 1 92 ? -6.412 -6.638 14.697 1.00 95.31 92 TYR A CA 1
ATOM 724 C C . TYR A 1 92 ? -6.803 -7.968 15.348 1.00 95.31 92 TYR A C 1
ATOM 726 O O . TYR A 1 92 ? -6.229 -9.005 15.031 1.00 95.31 92 TYR A O 1
ATOM 734 N N . ARG A 1 93 ? -7.850 -7.975 16.182 1.00 95.69 93 ARG A N 1
ATOM 735 C CA . ARG A 1 93 ? -8.304 -9.190 16.880 1.00 95.69 93 ARG A CA 1
ATOM 736 C C . ARG A 1 93 ? -8.731 -10.315 15.934 1.00 95.69 93 ARG A C 1
ATOM 738 O O . ARG A 1 93 ? -8.599 -11.482 16.286 1.00 95.69 93 ARG A O 1
ATOM 745 N N . ARG A 1 94 ? -9.293 -9.990 14.763 1.00 95.81 94 ARG A N 1
ATOM 746 C CA . ARG A 1 94 ? -9.722 -10.997 13.775 1.00 95.81 94 ARG A CA 1
ATOM 747 C C . ARG A 1 94 ? -8.552 -11.560 12.968 1.00 95.81 94 ARG A C 1
ATOM 749 O O . ARG A 1 94 ? -8.644 -12.707 12.538 1.00 95.81 94 ARG A O 1
ATOM 756 N N . LEU A 1 95 ? -7.488 -10.779 12.774 1.00 95.31 95 LEU A N 1
ATOM 757 C CA . LEU A 1 95 ? -6.315 -11.149 11.973 1.00 95.31 95 LEU A CA 1
ATOM 758 C C . LEU A 1 95 ? -5.100 -11.598 12.793 1.00 95.31 95 LEU A C 1
ATOM 760 O O . LEU A 1 95 ? -4.129 -12.073 12.208 1.00 95.31 95 LEU A O 1
ATOM 764 N N . GLU A 1 96 ? -5.137 -11.473 14.120 1.00 93.00 96 GLU A N 1
ATOM 765 C CA . GLU A 1 96 ? -4.043 -11.871 15.006 1.00 93.00 96 GLU A CA 1
ATOM 766 C C . GLU A 1 96 ? -3.585 -13.311 14.709 1.00 93.00 96 GLU A C 1
ATOM 768 O O . GLU A 1 96 ? -4.366 -14.264 14.766 1.00 93.00 96 GLU A O 1
ATOM 773 N N . GLY A 1 97 ? -2.305 -13.452 14.349 1.00 92.12 97 GLY A N 1
ATOM 774 C CA . GLY A 1 97 ? -1.681 -14.733 14.013 1.00 92.12 97 GLY A CA 1
ATOM 775 C C . GLY A 1 97 ? -2.026 -15.314 12.634 1.00 92.12 97 GLY A C 1
ATOM 776 O O . GLY A 1 97 ? -1.648 -16.452 12.379 1.00 92.12 97 GLY A O 1
ATOM 777 N N . ARG A 1 98 ? -2.728 -14.570 11.766 1.00 95.38 98 ARG A N 1
ATOM 778 C CA . ARG A 1 98 ? -3.190 -15.026 10.433 1.00 95.38 98 ARG A CA 1
ATOM 779 C C . ARG A 1 98 ? -2.547 -14.276 9.262 1.00 95.38 98 ARG A C 1
ATOM 781 O O . ARG A 1 98 ? -2.778 -14.605 8.101 1.00 95.38 98 ARG A O 1
ATOM 788 N N . LEU A 1 99 ? -1.774 -13.230 9.554 1.00 95.19 99 LEU A N 1
ATOM 789 C CA . LEU A 1 99 ? -1.061 -12.441 8.553 1.00 95.19 99 LEU A CA 1
ATOM 790 C C . LEU A 1 99 ? 0.244 -13.130 8.163 1.00 95.19 99 LEU A C 1
ATOM 792 O O . LEU A 1 99 ? 1.015 -13.554 9.021 1.00 95.19 99 LEU A O 1
ATOM 796 N N . ILE A 1 100 ? 0.505 -13.203 6.861 1.00 94.00 100 ILE A N 1
ATOM 797 C CA . ILE A 1 100 ? 1.715 -13.830 6.310 1.00 94.00 100 ILE A CA 1
ATOM 798 C C . ILE A 1 100 ? 2.560 -12.873 5.468 1.00 94.00 100 ILE A C 1
ATOM 800 O O . ILE A 1 100 ? 3.696 -13.203 5.130 1.00 94.00 100 ILE A O 1
ATOM 804 N N . GLY A 1 101 ? 2.044 -11.683 5.161 1.00 94.00 101 GLY A N 1
ATOM 805 C CA . GLY A 1 101 ? 2.752 -10.704 4.350 1.00 94.00 101 GLY A CA 1
ATOM 806 C C . GLY A 1 101 ? 1.948 -9.435 4.088 1.00 94.00 101 GLY A C 1
ATOM 807 O O . GLY A 1 101 ? 0.796 -9.295 4.499 1.00 94.00 101 GLY A O 1
ATOM 808 N N . MET A 1 102 ? 2.587 -8.505 3.386 1.00 95.12 102 MET A N 1
ATOM 809 C CA . MET A 1 102 ? 1.969 -7.325 2.786 1.00 95.12 102 MET A CA 1
ATOM 810 C C . MET A 1 102 ? 2.370 -7.324 1.319 1.00 95.12 102 MET A C 1
ATOM 812 O O . MET A 1 102 ? 3.569 -7.293 1.032 1.00 95.12 102 MET A O 1
ATOM 816 N N . ASP A 1 103 ? 1.400 -7.373 0.408 1.00 95.50 103 ASP A N 1
ATOM 817 C CA . ASP A 1 103 ? 1.672 -7.381 -1.032 1.00 95.50 103 ASP A CA 1
ATOM 818 C C . ASP A 1 103 ? 2.000 -5.973 -1.537 1.00 95.50 103 ASP A C 1
ATOM 820 O O . ASP A 1 103 ? 3.029 -5.750 -2.185 1.00 95.50 103 ASP A O 1
ATOM 824 N N . HIS A 1 104 ? 1.163 -5.003 -1.182 1.00 96.62 104 HIS A N 1
ATOM 825 C CA . HIS A 1 104 ? 1.397 -3.600 -1.478 1.00 96.62 104 HIS A CA 1
ATOM 826 C C . HIS A 1 104 ? 0.742 -2.683 -0.446 1.00 96.62 104 HIS A C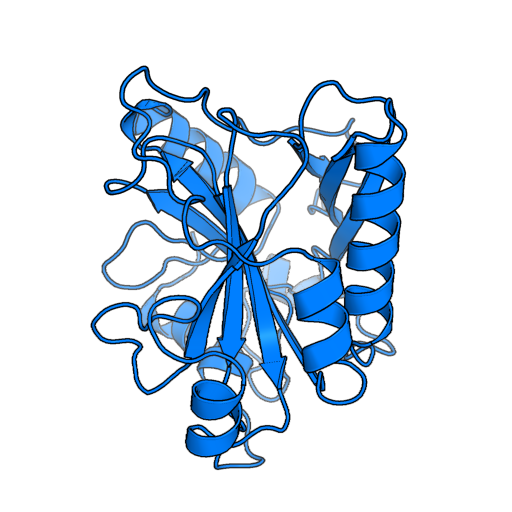 1
ATOM 828 O O . HIS A 1 104 ? -0.176 -3.057 0.280 1.00 96.62 104 HIS A O 1
ATOM 834 N N . ALA A 1 105 ? 1.245 -1.459 -0.387 1.00 97.50 105 ALA A N 1
ATOM 835 C CA . ALA A 1 105 ? 0.563 -0.336 0.235 1.00 97.50 105 ALA A CA 1
ATOM 836 C C . ALA A 1 105 ? 0.412 0.756 -0.818 1.00 97.50 105 ALA A C 1
ATOM 838 O O . ALA A 1 105 ? 1.167 0.788 -1.786 1.00 97.50 105 ALA A O 1
ATOM 839 N N . GLY A 1 106 ? -0.525 1.672 -0.653 1.00 97.00 106 GLY A N 1
ATOM 840 C CA . GLY A 1 106 ? -0.692 2.711 -1.651 1.00 97.00 106 GLY A CA 1
ATOM 841 C C . GLY A 1 106 ? -1.607 3.831 -1.232 1.00 97.00 106 GLY A C 1
ATOM 842 O O . GLY A 1 106 ? -2.147 3.856 -0.122 1.00 97.00 106 GLY A O 1
ATOM 843 N N . ILE A 1 107 ? -1.763 4.759 -2.165 1.00 96.38 107 ILE A N 1
ATOM 844 C CA . ILE A 1 107 ? -2.663 5.890 -2.027 1.00 96.38 107 ILE A CA 1
ATOM 845 C C . ILE A 1 107 ? -3.575 6.003 -3.238 1.00 96.38 107 ILE A C 1
ATOM 847 O O . ILE A 1 107 ? -3.116 5.956 -4.380 1.00 96.38 107 ILE A O 1
ATOM 851 N N . ASN A 1 108 ? -4.852 6.243 -2.971 1.00 95.19 108 ASN A N 1
ATOM 852 C CA . ASN A 1 108 ? -5.789 6.714 -3.974 1.00 95.19 108 ASN A CA 1
ATOM 853 C C . ASN A 1 108 ? -5.887 8.222 -3.864 1.00 95.19 108 ASN A C 1
ATOM 855 O O . ASN A 1 108 ? -6.180 8.755 -2.792 1.00 95.19 108 ASN A O 1
ATOM 859 N N . ILE A 1 109 ? -5.640 8.903 -4.977 1.00 93.56 109 ILE A N 1
ATOM 860 C CA . ILE A 1 109 ? -5.752 10.349 -5.080 1.00 93.56 109 ILE A CA 1
ATOM 861 C C . ILE A 1 109 ? -6.988 10.657 -5.927 1.00 93.56 109 ILE A C 1
ATOM 863 O O . ILE A 1 109 ? -6.982 10.352 -7.122 1.00 93.56 109 ILE A O 1
ATOM 867 N N . PRO A 1 110 ? -8.027 11.289 -5.349 1.00 91.94 110 PRO A N 1
ATOM 868 C CA . PRO A 1 110 ? -9.216 11.684 -6.085 1.00 91.94 110 PRO A CA 1
ATOM 869 C C . PRO A 1 110 ? -8.857 12.550 -7.284 1.00 91.94 110 PRO A C 1
ATOM 871 O O . PRO A 1 110 ? -8.243 13.613 -7.134 1.00 91.94 110 PRO A O 1
ATOM 874 N N . ALA A 1 111 ? -9.307 12.168 -8.471 1.00 91.75 111 ALA A N 1
ATOM 875 C CA . ALA A 1 111 ? -9.091 12.935 -9.690 1.00 91.75 111 ALA A CA 1
ATOM 876 C C . ALA A 1 111 ? -9.684 14.348 -9.606 1.00 91.75 111 ALA A C 1
ATOM 878 O O . ALA A 1 111 ? -9.123 15.299 -10.152 1.00 91.75 111 ALA A O 1
ATOM 879 N N . ALA A 1 112 ? -10.768 14.508 -8.840 1.00 88.94 112 ALA A N 1
ATOM 880 C CA . ALA A 1 112 ? -11.372 15.802 -8.533 1.00 88.94 112 ALA A CA 1
ATOM 881 C C . ALA A 1 112 ? -10.423 16.752 -7.774 1.00 88.94 112 ALA A C 1
ATOM 883 O O . ALA A 1 112 ? -10.541 17.971 -7.890 1.00 88.94 112 ALA A O 1
ATOM 884 N N . SER A 1 113 ? -9.468 16.204 -7.021 1.00 88.12 113 SER A N 1
ATOM 885 C CA . SER A 1 113 ? -8.507 16.960 -6.212 1.00 88.12 113 SER A CA 1
ATOM 886 C C . SER A 1 113 ? -7.163 17.197 -6.914 1.00 88.12 113 SER A C 1
ATOM 888 O O . SER A 1 113 ? -6.416 18.107 -6.545 1.00 88.12 113 SER A O 1
ATOM 890 N N . MET A 1 114 ? -6.860 16.413 -7.955 1.00 90.69 114 MET A N 1
ATOM 891 C CA . MET A 1 114 ? -5.580 16.446 -8.655 1.00 90.69 114 MET A CA 1
ATOM 892 C C . MET A 1 114 ? -5.778 16.563 -10.174 1.00 90.69 114 MET A C 1
ATOM 894 O O . MET A 1 114 ? -6.154 15.597 -10.837 1.00 90.69 114 MET A O 1
ATOM 898 N N . PRO A 1 115 ? -5.481 17.734 -10.771 1.00 91.62 115 PRO A N 1
ATOM 899 C CA . PRO A 1 115 ? -5.536 17.906 -12.217 1.00 91.62 115 PRO A CA 1
ATOM 900 C C . PRO A 1 115 ? -4.631 16.903 -12.959 1.00 91.62 115 PRO A C 1
ATOM 902 O O . PRO A 1 115 ? -3.487 16.719 -12.532 1.00 91.62 115 PRO A O 1
ATOM 905 N N . PRO A 1 116 ? -5.053 16.357 -14.119 1.00 93.69 116 PRO A N 1
ATOM 906 C CA . PRO A 1 116 ? -4.291 15.339 -14.853 1.00 93.69 116 PRO A CA 1
ATOM 907 C C . PRO A 1 116 ? -2.843 15.732 -15.180 1.00 93.69 116 PRO A C 1
ATOM 909 O O . PRO A 1 116 ? -1.942 14.899 -15.146 1.00 93.69 116 PRO A O 1
ATOM 912 N N . LEU A 1 117 ? -2.590 17.015 -15.471 1.00 94.44 117 LEU A N 1
ATOM 913 C CA . LEU A 1 117 ? -1.229 17.505 -15.717 1.00 94.44 117 LEU A CA 1
ATOM 914 C C . LEU A 1 117 ? -0.352 17.418 -14.464 1.00 94.44 117 LEU A C 1
ATOM 916 O O . LEU A 1 117 ? 0.779 16.960 -14.558 1.00 94.44 117 LEU A O 1
ATOM 920 N N . LYS A 1 118 ? -0.884 17.783 -13.289 1.00 92.69 118 LYS A N 1
ATOM 921 C CA . LYS A 1 118 ? -0.141 17.664 -12.026 1.00 92.69 118 LYS A CA 1
ATOM 922 C C . LYS A 1 118 ? 0.138 16.205 -11.684 1.00 92.69 118 LYS A C 1
ATOM 924 O O . LYS A 1 118 ? 1.223 15.901 -11.200 1.00 92.69 118 LYS A O 1
ATOM 929 N N . TRP A 1 119 ? -0.830 15.321 -11.930 1.00 94.81 119 TRP A N 1
ATOM 930 C CA . TRP A 1 119 ? -0.654 13.879 -11.761 1.00 94.81 119 TRP A CA 1
ATOM 931 C C . TRP A 1 119 ? 0.492 13.364 -12.634 1.00 94.81 119 TRP A C 1
ATOM 933 O O . TRP A 1 119 ? 1.451 12.787 -12.129 1.00 94.81 119 TRP A O 1
ATOM 943 N N . LYS A 1 120 ? 0.464 13.689 -13.930 1.00 95.62 120 LYS A N 1
ATOM 944 C CA . LYS A 1 120 ? 1.525 13.320 -14.869 1.00 95.62 120 LYS A CA 1
ATOM 945 C C . LYS A 1 120 ? 2.897 13.865 -14.460 1.00 95.62 120 LYS A C 1
ATOM 947 O O . LYS A 1 120 ? 3.875 13.125 -14.520 1.00 95.62 120 LYS A O 1
ATOM 952 N N . ASP A 1 121 ? 2.977 15.130 -14.049 1.00 94.50 121 ASP A N 1
ATOM 953 C CA . ASP A 1 121 ? 4.232 15.747 -13.608 1.00 94.50 121 ASP A CA 1
ATOM 954 C C . ASP A 1 121 ? 4.796 15.034 -12.367 1.00 94.50 121 ASP A C 1
ATOM 956 O O . ASP A 1 121 ? 5.992 14.748 -12.310 1.00 94.50 121 ASP A O 1
ATOM 960 N N . MET A 1 122 ? 3.933 14.665 -11.413 1.00 93.88 122 MET A N 1
ATOM 961 C CA . MET A 1 122 ? 4.321 13.866 -10.248 1.00 93.88 122 MET A CA 1
ATOM 962 C C . MET A 1 122 ? 4.872 12.494 -10.662 1.00 93.88 122 MET A C 1
ATOM 964 O O . MET A 1 122 ? 5.942 12.106 -10.194 1.00 93.88 122 MET A O 1
ATOM 968 N N . LEU A 1 123 ? 4.199 11.775 -11.570 1.00 95.94 123 LEU A N 1
ATOM 969 C CA . LEU A 1 123 ? 4.679 10.474 -12.049 1.00 95.94 123 LEU A CA 1
ATOM 970 C C . LEU A 1 123 ? 6.036 10.580 -12.758 1.00 95.94 123 LEU A C 1
ATOM 972 O O . LEU A 1 123 ? 6.901 9.734 -12.544 1.00 95.94 123 LEU A O 1
ATOM 976 N N . VAL A 1 124 ? 6.262 11.633 -13.552 1.00 95.62 124 VAL A N 1
ATOM 977 C CA . VAL A 1 124 ? 7.563 11.890 -14.198 1.00 95.62 124 VAL A CA 1
ATOM 978 C C . VAL A 1 124 ? 8.667 12.114 -13.162 1.00 95.62 124 VAL A C 1
ATOM 980 O O . VAL A 1 124 ? 9.787 11.635 -13.343 1.00 95.62 124 VAL A O 1
ATOM 983 N N . GLU A 1 125 ? 8.382 12.823 -12.070 1.00 92.38 125 GLU A N 1
ATOM 984 C CA . GLU A 1 125 ? 9.357 13.035 -10.996 1.00 92.38 125 GLU A CA 1
ATOM 985 C C . GLU A 1 125 ? 9.661 11.763 -10.195 1.00 92.38 125 GLU A C 1
ATOM 987 O O . GLU A 1 125 ? 10.813 11.551 -9.803 1.00 92.38 125 GLU A O 1
ATOM 992 N N . LEU A 1 126 ? 8.663 10.902 -9.987 1.00 93.94 126 LEU A N 1
ATOM 993 C CA . LEU A 1 126 ? 8.834 9.611 -9.317 1.00 93.94 126 LEU A CA 1
ATOM 994 C C . LEU A 1 126 ? 9.599 8.613 -10.194 1.00 93.94 126 LEU A C 1
ATOM 996 O O . LEU A 1 126 ? 10.524 7.963 -9.707 1.00 93.94 126 LEU A O 1
ATOM 1000 N N . ALA A 1 127 ? 9.291 8.542 -11.493 1.00 95.94 127 ALA A N 1
ATOM 1001 C CA . ALA A 1 127 ? 9.956 7.651 -12.450 1.00 95.94 127 ALA A CA 1
ATOM 1002 C C . ALA A 1 127 ? 11.477 7.883 -12.535 1.00 95.94 127 ALA A C 1
ATOM 1004 O O . ALA A 1 127 ? 12.249 6.951 -12.753 1.00 95.94 127 ALA A O 1
ATOM 1005 N N . LYS A 1 128 ? 11.938 9.117 -12.287 1.00 94.00 128 LYS A N 1
ATOM 1006 C CA . LYS A 1 128 ? 13.373 9.451 -12.224 1.00 94.00 128 LYS A CA 1
ATOM 1007 C C . LYS A 1 128 ? 14.098 8.841 -11.022 1.00 94.00 128 LYS A C 1
ATOM 1009 O O . LYS A 1 128 ? 15.323 8.747 -11.050 1.00 94.00 128 LYS A O 1
ATOM 1014 N N . ARG A 1 129 ? 13.374 8.495 -9.953 1.00 94.38 129 ARG A N 1
ATOM 1015 C CA . ARG A 1 129 ? 13.943 8.162 -8.633 1.00 94.38 129 ARG A CA 1
ATOM 1016 C C . ARG A 1 129 ? 13.516 6.791 -8.103 1.00 94.38 129 ARG A C 1
ATOM 1018 O O . ARG A 1 129 ? 14.049 6.342 -7.088 1.00 94.38 129 ARG A O 1
ATOM 1025 N N . ALA A 1 130 ? 12.583 6.124 -8.775 1.00 96.06 130 ALA A N 1
ATOM 1026 C CA . ALA A 1 130 ? 12.095 4.796 -8.431 1.00 96.06 130 ALA A CA 1
ATOM 1027 C C . ALA A 1 130 ? 11.825 3.946 -9.684 1.00 96.06 130 ALA A C 1
ATOM 1029 O O . ALA A 1 130 ? 11.696 4.468 -10.791 1.00 96.06 130 ALA A O 1
ATOM 1030 N N . ALA A 1 131 ? 11.755 2.624 -9.521 1.00 97.62 131 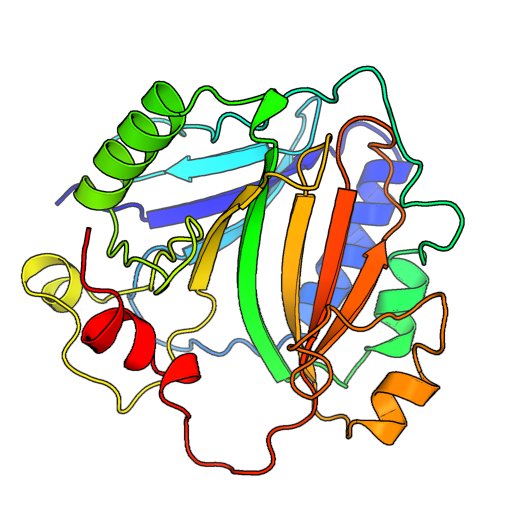ALA A N 1
ATOM 1031 C CA . ALA A 1 131 ? 11.339 1.728 -10.595 1.00 97.62 131 ALA A CA 1
ATOM 1032 C C . ALA A 1 131 ? 9.800 1.739 -10.678 1.00 97.62 131 ALA A C 1
ATOM 1034 O O . ALA A 1 131 ? 9.120 0.934 -10.043 1.00 97.62 131 ALA A O 1
ATOM 1035 N N . LEU A 1 132 ? 9.270 2.745 -11.379 1.00 98.38 132 LEU A N 1
ATOM 1036 C CA . LEU A 1 132 ? 7.839 2.978 -11.579 1.00 98.38 132 LEU A CA 1
ATOM 1037 C C . LEU A 1 132 ? 7.365 2.275 -12.858 1.00 98.38 132 LEU A C 1
ATOM 1039 O O . LEU A 1 132 ? 7.947 2.473 -13.926 1.00 98.38 132 LEU A O 1
ATOM 1043 N N . TYR A 1 133 ? 6.296 1.492 -12.757 1.00 98.62 133 TYR A N 1
ATOM 1044 C CA . TYR A 1 133 ? 5.717 0.716 -13.854 1.00 98.62 133 TYR A CA 1
ATOM 1045 C C . TYR A 1 133 ? 4.241 1.038 -14.011 1.00 98.62 133 TYR A C 1
ATOM 1047 O O . TYR A 1 133 ? 3.543 1.309 -13.034 1.00 98.62 133 TYR A O 1
ATOM 1055 N N . ARG A 1 134 ? 3.757 0.995 -15.252 1.00 98.44 134 ARG A N 1
ATOM 1056 C CA . ARG A 1 134 ? 2.332 1.190 -15.534 1.00 98.44 134 ARG A CA 1
ATOM 1057 C C . ARG A 1 134 ? 1.542 -0.040 -15.114 1.00 98.44 134 ARG A C 1
ATOM 1059 O O . ARG A 1 134 ? 2.016 -1.163 -15.262 1.00 98.44 134 ARG A O 1
ATOM 1066 N N . TYR A 1 135 ? 0.307 0.182 -14.695 1.00 96.75 135 TYR A N 1
ATOM 1067 C CA . TYR A 1 135 ? -0.698 -0.867 -14.689 1.00 96.75 135 TYR A CA 1
ATOM 1068 C C . TYR A 1 135 ? -1.367 -0.916 -16.074 1.00 96.75 135 TYR A C 1
ATOM 1070 O O . TYR A 1 135 ? -1.793 0.121 -16.586 1.00 96.75 135 TYR A O 1
ATOM 1078 N N . PRO A 1 136 ? -1.432 -2.074 -16.749 1.00 93.62 136 PRO A N 1
ATOM 1079 C CA . PRO A 1 136 ? -2.123 -2.185 -18.030 1.00 93.62 136 PRO A CA 1
ATOM 1080 C C . PRO A 1 136 ? -3.613 -1.811 -17.941 1.00 93.62 136 PRO A C 1
ATOM 1082 O O . PRO A 1 136 ? -4.389 -2.484 -17.274 1.00 93.62 136 PRO A O 1
ATOM 1085 N N . GLY A 1 137 ? -4.024 -0.772 -18.673 1.00 91.25 137 GLY A N 1
ATOM 1086 C CA . GLY A 1 137 ? -5.434 -0.391 -18.851 1.00 91.25 137 GLY A CA 1
ATOM 1087 C C . GLY A 1 137 ? -5.957 0.690 -17.901 1.00 91.25 137 GLY A C 1
ATOM 1088 O O . GLY A 1 137 ? -6.924 1.355 -18.259 1.00 91.25 137 GLY A O 1
ATOM 1089 N N . GLU A 1 138 ? -5.288 0.927 -16.774 1.00 92.56 138 GLU A N 1
ATOM 1090 C CA . GLU A 1 138 ? -5.707 1.888 -15.745 1.00 92.56 138 GLU A CA 1
ATOM 1091 C C . GLU A 1 138 ? -4.542 2.797 -15.324 1.00 92.56 138 GLU A C 1
ATOM 1093 O O . GLU A 1 138 ? -3.370 2.430 -15.437 1.00 92.56 138 GLU A O 1
ATOM 1098 N N . ASP A 1 139 ? -4.844 3.996 -14.822 1.00 94.75 139 ASP A N 1
ATOM 1099 C CA . ASP A 1 139 ? -3.832 4.969 -14.373 1.00 94.75 139 ASP A CA 1
ATOM 1100 C C . ASP A 1 139 ? -3.420 4.721 -12.911 1.00 94.75 139 ASP A C 1
ATOM 1102 O O . ASP A 1 139 ? -3.516 5.598 -12.046 1.00 94.75 139 ASP A O 1
ATOM 1106 N N . TRP A 1 140 ? -3.029 3.470 -12.639 1.00 96.06 140 TRP A N 1
ATOM 1107 C CA . TRP A 1 140 ? -2.703 2.946 -11.307 1.00 96.06 140 TRP A CA 1
ATOM 1108 C C . TRP A 1 140 ? -1.250 2.450 -11.229 1.00 96.06 140 TRP A C 1
ATOM 1110 O O . TRP A 1 140 ? -1.010 1.262 -11.014 1.00 96.06 140 TRP A O 1
ATOM 1120 N N . PRO A 1 141 ? -0.236 3.284 -11.523 1.00 98.00 141 PRO A N 1
ATOM 1121 C CA . PRO A 1 141 ? 1.136 2.811 -11.588 1.00 98.00 141 PRO A CA 1
ATOM 1122 C C . PRO A 1 141 ? 1.653 2.315 -10.232 1.00 98.00 141 PRO A C 1
ATOM 1124 O O . PRO A 1 141 ? 1.288 2.805 -9.162 1.00 98.00 141 PRO A O 1
ATOM 1127 N N . PHE A 1 142 ? 2.589 1.373 -10.304 1.00 98.56 142 PHE A N 1
ATOM 1128 C CA . PHE A 1 142 ? 3.234 0.763 -9.149 1.00 98.56 142 PHE A CA 1
ATOM 1129 C C . PHE A 1 142 ? 4.719 1.093 -9.128 1.00 98.56 142 PHE A C 1
ATOM 1131 O O . PHE A 1 142 ? 5.427 0.927 -10.123 1.00 98.56 142 PHE A O 1
ATOM 1138 N N . ILE A 1 143 ? 5.221 1.494 -7.965 1.00 98.38 143 ILE A N 1
ATOM 1139 C CA . ILE A 1 143 ? 6.649 1.446 -7.677 1.00 98.38 143 ILE A CA 1
ATOM 1140 C C . ILE A 1 143 ? 6.973 0.034 -7.199 1.00 98.38 143 ILE A C 1
ATOM 1142 O O . ILE A 1 143 ? 6.499 -0.406 -6.147 1.00 98.38 143 ILE A O 1
ATOM 1146 N N . ILE A 1 144 ? 7.813 -0.663 -7.961 1.00 97.88 144 ILE A N 1
ATOM 1147 C CA . ILE A 1 144 ? 8.342 -1.965 -7.568 1.00 97.88 144 ILE A CA 1
ATOM 1148 C C . ILE A 1 144 ? 9.698 -1.744 -6.894 1.00 97.88 144 ILE A C 1
ATOM 1150 O O . ILE A 1 144 ? 10.569 -1.076 -7.455 1.00 97.88 144 ILE A O 1
ATOM 1154 N N . PRO A 1 145 ? 9.920 -2.299 -5.696 1.00 95.88 145 PRO A N 1
ATOM 1155 C CA . PRO A 1 145 ? 11.224 -2.232 -5.064 1.00 95.88 145 PRO A CA 1
ATOM 1156 C C . PRO A 1 145 ? 12.259 -3.010 -5.883 1.00 95.88 145 PRO A C 1
ATOM 1158 O O . PRO A 1 145 ? 12.085 -4.192 -6.194 1.00 95.88 145 PRO A O 1
ATOM 1161 N N . ALA A 1 146 ? 13.350 -2.324 -6.198 1.00 95.50 146 ALA A N 1
ATOM 1162 C CA . ALA A 1 146 ? 14.408 -2.804 -7.077 1.00 95.50 146 ALA A CA 1
ATOM 1163 C C . ALA A 1 146 ? 15.766 -2.697 -6.381 1.00 95.50 146 ALA A C 1
ATOM 1165 O O . ALA A 1 146 ? 15.980 -1.791 -5.572 1.00 95.50 146 ALA A O 1
ATOM 1166 N N . GLU A 1 147 ? 16.704 -3.581 -6.692 1.00 94.44 147 GLU A N 1
ATOM 1167 C CA . GLU A 1 147 ? 18.109 -3.403 -6.315 1.00 94.44 147 GLU A CA 1
ATOM 1168 C C . GLU A 1 147 ? 18.760 -2.275 -7.148 1.00 94.44 147 GLU A C 1
ATOM 1170 O O . GLU A 1 147 ? 18.140 -1.706 -8.047 1.00 94.44 147 GLU A O 1
ATOM 1175 N N . GLU A 1 148 ? 19.989 -1.863 -6.823 1.00 94.31 148 GLU A N 1
ATOM 1176 C CA . GLU A 1 148 ? 20.642 -0.737 -7.523 1.00 94.31 148 GLU A CA 1
ATOM 1177 C C . GLU A 1 148 ? 20.838 -0.987 -9.022 1.00 94.31 148 GLU A C 1
ATOM 1179 O O . GLU A 1 148 ? 20.549 -0.103 -9.829 1.00 94.31 148 GLU A O 1
ATOM 1184 N N . GLU A 1 149 ? 21.276 -2.190 -9.393 1.00 94.25 149 GLU A N 1
ATOM 1185 C CA . GLU A 1 149 ? 21.447 -2.577 -10.794 1.00 94.25 149 GLU A CA 1
ATOM 1186 C C . GLU A 1 149 ? 20.106 -2.581 -11.535 1.00 94.25 149 GLU A C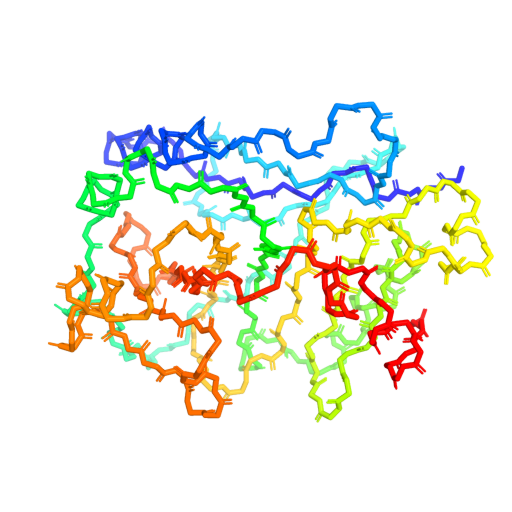 1
ATOM 1188 O O . GLU A 1 149 ? 19.979 -1.947 -12.576 1.00 94.25 149 GLU A O 1
ATOM 1193 N N . GLU A 1 150 ? 19.076 -3.184 -10.941 1.00 95.56 150 GLU A N 1
ATOM 1194 C CA . GLU A 1 150 ? 17.722 -3.239 -11.507 1.00 95.56 150 GLU A CA 1
ATOM 1195 C C . GLU A 1 150 ? 17.117 -1.842 -11.676 1.00 95.56 150 GLU A C 1
ATOM 1197 O O . GLU A 1 150 ? 16.448 -1.541 -12.664 1.00 95.56 150 GLU A O 1
ATOM 1202 N N . PHE A 1 151 ? 17.392 -0.928 -10.745 1.00 95.56 151 PHE A N 1
ATOM 1203 C CA . PHE A 1 151 ? 17.003 0.462 -10.921 1.00 95.56 151 PHE A CA 1
ATOM 1204 C C . PHE A 1 151 ? 17.720 1.109 -12.116 1.00 95.56 151 PHE A C 1
ATOM 1206 O O . PHE A 1 151 ? 17.101 1.897 -12.830 1.00 95.56 151 PHE A O 1
ATOM 1213 N N . ALA A 1 152 ? 18.986 0.780 -12.373 1.00 95.12 152 ALA A N 1
ATOM 1214 C CA . ALA A 1 152 ? 19.747 1.349 -13.482 1.00 95.12 152 ALA A CA 1
ATOM 1215 C C . ALA A 1 152 ? 19.361 0.771 -14.857 1.00 95.12 152 ALA A C 1
ATOM 1217 O O . ALA A 1 152 ? 19.372 1.514 -15.839 1.00 95.12 152 ALA A O 1
ATOM 1218 N N . THR A 1 153 ? 19.028 -0.521 -14.943 1.00 94.88 153 THR A N 1
ATOM 1219 C CA . THR A 1 153 ? 18.875 -1.239 -16.226 1.00 94.88 153 THR A CA 1
ATOM 1220 C C . THR A 1 153 ? 17.511 -1.879 -16.468 1.00 94.88 153 THR A C 1
ATOM 1222 O O . THR A 1 153 ? 17.280 -2.297 -17.600 1.00 94.88 153 THR A O 1
ATOM 1225 N N . ASP A 1 154 ? 16.613 -1.857 -15.476 1.00 97.00 154 ASP A N 1
ATOM 1226 C CA . ASP A 1 154 ? 15.307 -2.540 -15.396 1.00 97.00 154 ASP A CA 1
ATOM 1227 C C . ASP A 1 154 ? 15.342 -3.890 -14.647 1.00 97.00 154 ASP A C 1
ATOM 1229 O O . ASP A 1 154 ? 16.390 -4.512 -14.471 1.00 97.00 154 ASP A O 1
ATOM 1233 N N . ILE A 1 155 ? 14.183 -4.325 -14.146 1.00 97.00 155 ILE A N 1
ATOM 1234 C CA . ILE A 1 155 ? 14.027 -5.591 -13.423 1.00 97.00 155 ILE A CA 1
ATOM 1235 C C . ILE A 1 155 ? 13.978 -6.737 -14.434 1.00 97.00 155 ILE A C 1
ATOM 1237 O O . ILE A 1 155 ? 13.106 -6.785 -15.294 1.00 97.00 155 ILE A O 1
ATOM 1241 N N . THR A 1 156 ? 14.881 -7.705 -14.292 1.00 96.00 156 THR A N 1
ATOM 1242 C CA . THR A 1 156 ? 14.916 -8.899 -15.157 1.00 96.00 156 THR A CA 1
ATOM 1243 C C . THR A 1 156 ? 14.866 -10.213 -14.383 1.00 96.00 156 THR A C 1
ATOM 1245 O O . THR A 1 156 ? 14.789 -11.278 -14.992 1.00 96.00 156 THR A O 1
ATOM 1248 N N . ASN A 1 157 ? 14.956 -10.166 -13.050 1.00 94.56 157 ASN A N 1
ATOM 1249 C CA . ASN A 1 157 ? 14.860 -11.345 -12.197 1.00 94.56 157 ASN A CA 1
ATOM 1250 C C . ASN A 1 157 ? 13.468 -11.448 -11.559 1.00 94.56 157 ASN A C 1
ATOM 1252 O O . ASN A 1 157 ? 13.121 -10.648 -10.683 1.00 94.56 157 ASN A O 1
ATOM 1256 N N . PHE A 1 158 ? 12.728 -12.483 -11.950 1.00 95.69 158 PHE A N 1
ATOM 1257 C CA . PHE A 1 158 ? 11.387 -12.796 -11.452 1.00 95.69 158 PHE A CA 1
ATOM 1258 C C . PHE A 1 158 ? 11.355 -14.048 -10.565 1.00 95.69 158 PHE A C 1
ATOM 1260 O O . PHE A 1 158 ? 10.297 -14.586 -10.284 1.00 95.69 158 PHE A O 1
ATOM 1267 N N . SER A 1 159 ? 12.502 -14.525 -10.071 1.00 93.31 159 SER A N 1
ATOM 1268 C CA . SER A 1 159 ? 12.546 -15.684 -9.167 1.00 93.31 159 SER A CA 1
ATOM 1269 C C . SER A 1 159 ? 12.307 -15.333 -7.692 1.00 93.31 159 SER A C 1
ATOM 1271 O O . SER A 1 159 ? 12.481 -16.189 -6.825 1.00 93.31 159 SER A O 1
ATOM 1273 N N . ILE A 1 160 ? 12.019 -14.067 -7.378 1.00 92.00 160 ILE A N 1
ATOM 1274 C CA . ILE A 1 160 ? 11.877 -13.557 -6.010 1.00 92.00 160 ILE A CA 1
ATOM 1275 C C . ILE A 1 160 ? 10.584 -12.760 -5.866 1.00 92.00 160 ILE A C 1
ATOM 1277 O O . ILE A 1 160 ? 10.140 -12.107 -6.808 1.00 92.00 160 ILE A O 1
ATOM 1281 N N . LYS A 1 161 ? 10.012 -12.768 -4.661 1.00 91.94 161 LYS A N 1
ATOM 1282 C CA . LYS A 1 161 ? 8.847 -11.950 -4.320 1.00 91.94 161 LYS A CA 1
ATOM 1283 C C . LYS A 1 161 ? 9.258 -10.489 -4.131 1.00 91.94 161 LYS A C 1
ATOM 1285 O O . LYS A 1 161 ? 10.216 -10.201 -3.413 1.00 91.94 161 LYS A O 1
ATOM 1290 N N . ARG A 1 162 ? 8.517 -9.555 -4.733 1.00 92.75 162 ARG A N 1
ATOM 1291 C CA . ARG A 1 162 ? 8.795 -8.109 -4.697 1.00 92.75 162 ARG A CA 1
ATOM 1292 C C . ARG A 1 162 ? 7.714 -7.340 -3.957 1.00 92.75 162 ARG A C 1
ATOM 1294 O O . ARG A 1 162 ? 7.021 -6.510 -4.533 1.00 92.75 162 ARG A O 1
ATOM 1301 N N . THR A 1 163 ? 7.591 -7.597 -2.658 1.00 92.25 163 THR A N 1
ATOM 1302 C CA . THR A 1 163 ? 6.568 -6.966 -1.809 1.00 92.25 163 THR A CA 1
ATOM 1303 C C . THR A 1 163 ? 7.160 -6.387 -0.515 1.00 92.25 163 THR A C 1
ATOM 1305 O O . THR A 1 163 ? 8.118 -6.970 -0.000 1.00 92.25 163 THR A O 1
ATOM 1308 N N . PRO A 1 164 ? 6.693 -5.234 -0.010 1.00 94.69 164 PRO A N 1
ATOM 1309 C CA . PRO A 1 164 ? 5.539 -4.510 -0.520 1.00 94.69 164 PRO A CA 1
ATOM 1310 C C . PRO A 1 164 ? 5.878 -3.654 -1.753 1.00 94.69 164 PRO A C 1
ATOM 1312 O O . PRO A 1 164 ? 6.939 -3.027 -1.812 1.00 94.69 164 PRO A O 1
ATOM 1315 N N . LYS A 1 165 ? 4.985 -3.654 -2.747 1.00 97.19 165 LYS A N 1
ATOM 1316 C CA . LYS A 1 165 ? 4.967 -2.656 -3.831 1.00 97.19 165 LYS A CA 1
ATOM 1317 C C . LYS A 1 165 ? 4.298 -1.380 -3.312 1.00 97.19 165 LYS A C 1
ATOM 1319 O O . LYS A 1 165 ? 3.599 -1.431 -2.298 1.00 97.19 165 LYS A O 1
ATOM 1324 N N . PHE A 1 166 ? 4.490 -0.254 -3.994 1.00 98.06 166 PHE A N 1
ATOM 1325 C CA . PHE A 1 166 ? 3.752 0.970 -3.678 1.00 98.06 166 PHE A CA 1
ATOM 1326 C C . PHE A 1 166 ? 2.828 1.373 -4.824 1.00 98.06 166 PHE A C 1
ATOM 1328 O O . PHE A 1 166 ? 3.311 1.650 -5.920 1.00 98.06 166 PHE A O 1
ATOM 1335 N N . GLU A 1 167 ? 1.524 1.408 -4.572 1.00 98.12 167 GLU A N 1
ATOM 1336 C CA . GLU A 1 167 ? 0.502 1.743 -5.565 1.00 98.12 167 GLU A CA 1
ATOM 1337 C C . GLU A 1 167 ? 0.099 3.219 -5.495 1.00 98.12 167 GLU A C 1
ATOM 1339 O O . GLU A 1 167 ? -0.142 3.777 -4.421 1.00 98.12 167 GLU A O 1
ATOM 1344 N N . LEU A 1 168 ? -0.016 3.841 -6.664 1.00 97.62 168 LEU A N 1
ATOM 1345 C CA . LEU A 1 168 ? -0.544 5.186 -6.844 1.00 97.62 168 LEU A CA 1
ATOM 1346 C C . LEU A 1 168 ? -1.789 5.076 -7.720 1.00 97.62 168 LEU A C 1
ATOM 1348 O O . LEU A 1 168 ? -1.661 4.749 -8.890 1.00 97.62 168 LEU A O 1
ATOM 1352 N N . VAL A 1 169 ? -2.973 5.380 -7.194 1.00 95.81 169 VAL A N 1
ATOM 1353 C CA . VAL A 1 169 ? -4.237 5.277 -7.941 1.00 95.81 169 VAL A CA 1
ATOM 1354 C C . VAL A 1 169 ? -4.746 6.675 -8.274 1.00 95.81 169 VAL A C 1
ATOM 1356 O O . VAL A 1 169 ? -5.087 7.444 -7.370 1.00 95.81 169 VAL A O 1
ATOM 1359 N N . TYR A 1 170 ? -4.836 7.008 -9.565 1.00 95.38 170 TYR A N 1
ATOM 1360 C CA . TYR A 1 170 ? -5.589 8.179 -10.011 1.00 95.38 170 TYR A CA 1
ATOM 1361 C C . TYR A 1 170 ? -7.088 7.863 -10.018 1.00 95.38 170 TYR A C 1
ATOM 1363 O O . TYR A 1 170 ? -7.629 7.293 -10.967 1.00 95.38 170 TYR A O 1
ATOM 1371 N N . ASP A 1 171 ? -7.758 8.185 -8.917 1.00 92.06 171 ASP A N 1
ATOM 1372 C CA . ASP A 1 171 ? -9.064 7.622 -8.592 1.00 92.06 171 ASP A CA 1
ATOM 1373 C C . ASP A 1 171 ? -10.211 8.501 -9.107 1.00 92.06 171 ASP A C 1
ATOM 1375 O O . ASP A 1 171 ? -10.427 9.620 -8.639 1.00 92.06 171 ASP A O 1
ATOM 1379 N N . GLN A 1 172 ? -10.957 7.996 -10.091 1.00 89.94 172 GLN A N 1
ATOM 1380 C CA . GLN A 1 172 ? -12.124 8.676 -10.669 1.00 89.94 172 GLN A CA 1
ATOM 1381 C C . GLN A 1 172 ? -13.413 8.451 -9.863 1.00 89.94 172 GLN A C 1
ATOM 1383 O O . GLN A 1 172 ? -14.438 9.062 -10.167 1.00 89.94 172 GLN A O 1
ATOM 1388 N N . TYR A 1 173 ? -13.388 7.552 -8.879 1.00 85.31 173 TYR A N 1
ATOM 1389 C CA . TYR A 1 173 ? -14.579 7.020 -8.222 1.00 85.31 173 TYR A CA 1
ATOM 1390 C C . TYR A 1 173 ? -14.765 7.547 -6.799 1.00 85.31 173 TYR A C 1
ATOM 1392 O O . TYR A 1 173 ? -15.862 7.443 -6.248 1.00 85.31 173 TYR A O 1
ATOM 1400 N N . THR A 1 174 ? -13.718 8.115 -6.198 1.00 85.12 174 THR A N 1
ATOM 1401 C CA . THR A 1 174 ? -13.729 8.580 -4.809 1.00 85.12 174 THR A CA 1
ATOM 1402 C C . THR A 1 174 ? -13.511 10.088 -4.719 1.00 85.12 174 THR A C 1
ATOM 1404 O O . THR A 1 174 ? -12.885 10.706 -5.578 1.00 85.12 174 THR A O 1
ATOM 1407 N N . ASN A 1 175 ? -14.055 10.697 -3.662 1.00 86.19 175 ASN A N 1
ATOM 1408 C CA . ASN A 1 175 ? -13.971 12.144 -3.410 1.00 86.19 175 ASN A CA 1
ATOM 1409 C C . ASN A 1 175 ? -13.027 12.499 -2.250 1.00 86.19 175 ASN A C 1
ATOM 1411 O O . ASN A 1 175 ? -12.869 13.678 -1.929 1.00 86.19 175 ASN A O 1
ATOM 1415 N N . VAL A 1 176 ? -12.425 11.493 -1.612 1.00 87.69 176 VAL A N 1
ATOM 1416 C CA . VAL A 1 176 ? -11.466 11.637 -0.510 1.00 87.69 176 VAL A CA 1
ATOM 1417 C C . VAL A 1 176 ? -10.259 10.737 -0.771 1.00 87.69 176 VAL A C 1
ATOM 1419 O O . VAL A 1 176 ? -10.439 9.659 -1.342 1.00 87.69 176 VAL A O 1
ATOM 1422 N N . PRO A 1 177 ? -9.038 11.137 -0.377 1.00 92.19 177 PRO A N 1
ATOM 1423 C CA . PRO A 1 177 ? -7.884 10.253 -0.438 1.00 92.19 177 PRO A CA 1
ATOM 1424 C C . PRO A 1 177 ? -8.115 8.949 0.319 1.00 92.19 177 PRO A C 1
ATOM 1426 O O . PRO A 1 177 ? -8.744 8.947 1.379 1.00 92.19 177 PRO A O 1
ATOM 1429 N N . ILE A 1 178 ? -7.565 7.852 -0.198 1.00 94.31 178 ILE A N 1
ATOM 1430 C CA . ILE A 1 178 ? -7.599 6.554 0.482 1.00 94.31 178 ILE A CA 1
ATOM 1431 C C . ILE A 1 178 ? -6.177 6.095 0.746 1.00 94.31 178 ILE A C 1
ATOM 1433 O O . ILE A 1 178 ? -5.375 6.037 -0.180 1.00 94.31 178 ILE A O 1
ATOM 1437 N N . PHE A 1 179 ? -5.865 5.739 1.990 1.00 96.50 179 PHE A N 1
ATOM 1438 C CA . PHE A 1 179 ? -4.708 4.887 2.259 1.00 96.50 179 PHE A CA 1
ATOM 1439 C C . PHE A 1 179 ? -5.153 3.441 2.145 1.00 96.50 179 PHE A C 1
ATOM 1441 O O . PHE A 1 179 ? -6.096 3.030 2.823 1.00 96.50 179 PHE A O 1
ATOM 1448 N N . GLN A 1 180 ? -4.484 2.689 1.280 1.00 95.44 180 GLN A N 1
ATOM 1449 C CA . GLN A 1 180 ? -4.803 1.294 1.026 1.00 95.44 180 GLN A CA 1
ATOM 1450 C C . GLN A 1 180 ? -3.649 0.386 1.440 1.00 95.44 180 GLN A C 1
ATOM 1452 O O . GLN A 1 180 ? -2.481 0.667 1.157 1.00 95.44 180 GLN A O 1
ATOM 1457 N N . PHE A 1 181 ? -3.989 -0.707 2.117 1.00 97.62 181 PHE A N 1
ATOM 1458 C CA . PHE A 1 181 ? -3.039 -1.713 2.575 1.00 97.62 181 PHE A CA 1
ATOM 1459 C C . PHE A 1 181 ? -3.519 -3.097 2.149 1.00 97.62 181 PHE A C 1
ATOM 1461 O O . PHE A 1 181 ? -4.519 -3.599 2.661 1.00 97.62 181 PHE A O 1
ATOM 1468 N N . ALA A 1 182 ? -2.790 -3.720 1.228 1.00 97.12 182 ALA A N 1
ATOM 1469 C CA . ALA A 1 182 ? -3.051 -5.077 0.790 1.00 97.12 182 ALA A CA 1
ATOM 1470 C C . ALA A 1 182 ? -2.250 -6.067 1.638 1.00 97.12 182 ALA A C 1
ATOM 1472 O O . ALA A 1 182 ? -1.020 -6.152 1.540 1.00 97.12 182 ALA A O 1
ATOM 1473 N N . LEU A 1 183 ? -2.955 -6.805 2.489 1.00 96.94 183 LEU A N 1
ATOM 1474 C CA . LEU A 1 183 ? -2.373 -7.778 3.404 1.00 96.94 183 LEU A CA 1
ATOM 1475 C C . LEU A 1 183 ? -2.610 -9.196 2.908 1.00 96.94 183 LEU A C 1
ATOM 1477 O O . LEU A 1 183 ? -3.672 -9.529 2.389 1.00 96.94 183 LEU A O 1
ATOM 1481 N N . GLU A 1 184 ? -1.622 -10.047 3.131 1.00 96.12 184 GLU A N 1
ATOM 1482 C CA . GLU A 1 184 ? -1.675 -11.456 2.771 1.00 96.12 184 GLU A CA 1
ATOM 1483 C C . GLU A 1 184 ? -2.045 -12.275 4.001 1.00 96.12 184 GLU A C 1
ATOM 1485 O O . GLU A 1 184 ? -1.456 -12.098 5.074 1.00 96.12 184 GLU A O 1
ATOM 1490 N N . THR A 1 185 ? -3.014 -13.177 3.846 1.00 96.06 185 THR A N 1
ATOM 1491 C CA . THR A 1 185 ? -3.504 -14.032 4.932 1.00 96.06 185 THR A CA 1
ATOM 1492 C C . THR A 1 185 ? -3.273 -15.509 4.630 1.00 96.06 185 THR A C 1
ATOM 1494 O O . THR A 1 185 ? -3.136 -15.914 3.475 1.00 96.06 185 THR A O 1
ATOM 1497 N N . ASP A 1 186 ? -3.249 -16.343 5.667 1.00 95.19 186 ASP A N 1
ATOM 1498 C CA . ASP A 1 186 ? -3.244 -17.803 5.529 1.00 95.19 186 ASP A CA 1
ATOM 1499 C C . ASP A 1 186 ? -4.654 -18.423 5.461 1.00 95.19 186 ASP A C 1
ATOM 1501 O O . ASP A 1 186 ? -4.795 -19.650 5.533 1.00 95.19 186 ASP A O 1
ATOM 1505 N N . LEU A 1 187 ? -5.682 -17.586 5.282 1.00 97.12 187 LEU A N 1
ATOM 1506 C CA . LEU A 1 187 ? -7.097 -17.943 5.342 1.00 97.12 187 LEU A CA 1
ATOM 1507 C C . LEU A 1 187 ? -7.669 -18.273 3.971 1.00 97.12 187 LEU A C 1
ATOM 1509 O O . LEU A 1 187 ? -7.478 -17.542 3.002 1.00 97.12 187 LEU A O 1
ATOM 1513 N N . THR A 1 188 ? -8.439 -19.352 3.892 1.00 96.62 188 THR A N 1
ATOM 1514 C CA . THR A 1 188 ? -9.236 -19.642 2.697 1.00 96.62 188 THR A CA 1
ATOM 1515 C C . THR A 1 188 ? -10.290 -18.559 2.460 1.00 96.62 188 THR A C 1
ATOM 1517 O O . THR A 1 188 ? -10.642 -17.796 3.363 1.00 96.62 188 THR A O 1
ATOM 1520 N N . ARG A 1 189 ? -10.836 -18.523 1.241 1.00 95.88 189 ARG A N 1
ATOM 1521 C CA . ARG A 1 189 ? -11.927 -17.613 0.885 1.00 95.88 189 ARG A CA 1
ATOM 1522 C C . ARG A 1 189 ? -13.109 -17.710 1.845 1.00 95.88 189 ARG A C 1
ATOM 1524 O O . ARG A 1 189 ? -13.484 -16.704 2.437 1.00 95.88 189 ARG A O 1
ATOM 1531 N N . ASP A 1 190 ? -13.613 -18.920 2.071 1.00 96.25 190 ASP A N 1
ATOM 1532 C CA . ASP A 1 190 ? -14.742 -19.151 2.974 1.00 96.25 190 ASP A CA 1
ATOM 1533 C C . ASP A 1 190 ? -14.439 -18.672 4.402 1.00 96.25 190 ASP A C 1
ATOM 1535 O O . ASP A 1 190 ? -15.292 -18.080 5.060 1.00 96.25 190 ASP A O 1
ATOM 1539 N N . GLU A 1 191 ? -13.228 -18.905 4.917 1.00 97.50 191 GLU A N 1
ATOM 1540 C CA . GLU A 1 191 ? -12.841 -18.438 6.254 1.00 97.50 191 GLU A CA 1
ATOM 1541 C C . GLU A 1 191 ? -12.800 -16.911 6.336 1.00 97.50 191 GLU A C 1
ATOM 1543 O O . GLU A 1 191 ? -13.283 -16.339 7.316 1.00 97.50 191 GLU A O 1
ATOM 1548 N N . LEU A 1 192 ? -12.247 -16.251 5.317 1.00 97.06 192 LEU A N 1
ATOM 1549 C CA . LEU A 1 192 ? -12.117 -14.800 5.290 1.00 97.06 192 LEU A CA 1
ATOM 1550 C C . LEU A 1 192 ? -13.475 -14.112 5.101 1.00 97.06 192 LEU A C 1
ATOM 1552 O O . LEU A 1 192 ? -13.775 -13.158 5.816 1.00 97.06 192 LEU A O 1
ATOM 1556 N N . GLU A 1 193 ? -14.333 -14.626 4.220 1.00 96.38 193 GLU A N 1
ATOM 1557 C CA . GLU A 1 193 ? -15.703 -14.130 4.042 1.00 96.38 193 GLU A CA 1
ATOM 1558 C C . GLU A 1 193 ? -16.560 -14.357 5.300 1.00 96.38 193 GLU A C 1
ATOM 1560 O O . GLU A 1 193 ? -17.339 -13.484 5.677 1.00 96.38 193 GLU A O 1
ATOM 1565 N N . ASN A 1 194 ? -16.367 -15.465 6.025 1.00 96.75 194 ASN A N 1
ATOM 1566 C CA . ASN A 1 194 ? -17.028 -15.685 7.317 1.00 96.75 194 ASN A CA 1
ATOM 1567 C C . ASN A 1 194 ? -16.512 -14.742 8.420 1.00 96.75 194 ASN A C 1
ATOM 1569 O O . ASN A 1 194 ? -17.281 -14.324 9.289 1.00 96.75 194 ASN A O 1
ATOM 1573 N N . LEU A 1 195 ? -15.219 -14.401 8.411 1.00 96.62 195 LEU A N 1
ATOM 1574 C CA . LEU A 1 195 ? -14.644 -13.422 9.340 1.00 96.62 195 LEU A CA 1
ATOM 1575 C C . LEU A 1 195 ? -15.069 -11.987 9.013 1.00 96.62 195 LEU A C 1
ATOM 1577 O O . LEU A 1 195 ? -15.197 -11.173 9.931 1.00 96.62 195 LEU A O 1
ATOM 1581 N N . PHE A 1 196 ? -15.301 -11.678 7.739 1.00 95.75 196 PHE A N 1
ATOM 1582 C CA . PHE A 1 196 ? -15.668 -10.355 7.235 1.00 95.75 196 PHE A CA 1
ATOM 1583 C C . PHE A 1 196 ? -16.877 -10.456 6.285 1.00 95.75 196 PHE A C 1
ATOM 1585 O O . PHE A 1 196 ? -16.736 -10.248 5.073 1.00 95.75 196 PHE A O 1
ATOM 1592 N N . PRO A 1 197 ? -18.071 -10.777 6.822 1.00 93.69 197 PRO A N 1
ATOM 1593 C CA . PRO A 1 197 ? -19.269 -10.955 6.009 1.00 93.69 197 PRO A CA 1
ATOM 1594 C C . PRO A 1 197 ? -19.751 -9.623 5.437 1.00 93.69 197 PRO A C 1
ATOM 1596 O O . PRO A 1 197 ? -19.386 -8.552 5.934 1.00 93.69 197 PRO A O 1
ATOM 1599 N N . ASP A 1 198 ? -20.598 -9.697 4.411 1.00 90.25 198 ASP A N 1
ATOM 1600 C CA . ASP A 1 198 ? -21.285 -8.514 3.901 1.00 90.25 198 ASP A CA 1
ATOM 1601 C C . ASP A 1 198 ? -22.127 -7.869 5.022 1.00 90.25 198 ASP A C 1
ATOM 1603 O O . ASP A 1 198 ? -22.720 -8.579 5.846 1.00 90.25 198 ASP A O 1
ATOM 1607 N N . PRO A 1 199 ? -22.213 -6.532 5.069 1.00 88.56 199 PRO A N 1
ATOM 1608 C CA . PRO A 1 199 ? -21.555 -5.582 4.164 1.00 88.56 199 PRO A CA 1
ATOM 1609 C C . PRO A 1 199 ? -20.197 -5.060 4.687 1.00 88.56 199 PRO A C 1
ATOM 1611 O O . PRO A 1 199 ? -19.570 -4.212 4.061 1.00 88.56 199 PRO A O 1
ATOM 1614 N N . ILE A 1 200 ? -19.730 -5.562 5.839 1.00 90.56 200 ILE A N 1
ATOM 1615 C CA . ILE A 1 200 ? -18.493 -5.110 6.502 1.00 90.56 200 ILE A CA 1
ATOM 1616 C C . ILE A 1 200 ? -17.267 -5.393 5.631 1.00 90.56 200 ILE A C 1
ATOM 1618 O O . ILE A 1 200 ? -16.407 -4.532 5.447 1.00 90.56 200 ILE A O 1
ATOM 1622 N N . GLY A 1 201 ? -17.168 -6.633 5.153 1.00 93.69 201 GLY A N 1
ATOM 1623 C CA . GLY A 1 201 ? -16.303 -6.960 4.034 1.00 93.69 201 GLY A CA 1
ATOM 1624 C C . GLY A 1 201 ? -17.096 -6.807 2.745 1.00 93.69 201 GLY A C 1
ATOM 1625 O O . GLY A 1 201 ? -18.298 -7.058 2.728 1.00 93.69 201 GLY A O 1
ATOM 1626 N N . PHE A 1 202 ? -16.426 -6.444 1.664 1.00 92.69 202 PHE A N 1
ATOM 1627 C CA . PHE A 1 202 ? -17.017 -6.395 0.334 1.00 92.69 202 PHE A CA 1
ATOM 1628 C C . PHE A 1 202 ? -16.001 -6.866 -0.704 1.00 92.69 202 PHE A C 1
ATOM 1630 O O . PHE A 1 202 ? -14.797 -6.916 -0.449 1.00 92.69 202 PHE A O 1
ATOM 1637 N N . ALA A 1 203 ? -16.495 -7.240 -1.877 1.00 89.75 203 ALA A N 1
ATOM 1638 C CA . ALA A 1 203 ? -15.659 -7.529 -3.028 1.00 89.75 203 ALA A CA 1
ATOM 1639 C C . ALA A 1 203 ? -15.675 -6.336 -3.989 1.00 89.75 203 ALA A C 1
ATOM 1641 O O . ALA A 1 203 ? -16.720 -5.720 -4.218 1.00 89.75 203 ALA A O 1
ATOM 1642 N N . ILE A 1 204 ? -14.511 -6.000 -4.541 1.00 87.69 204 ILE A N 1
ATOM 1643 C CA . ILE A 1 204 ? -14.424 -5.054 -5.653 1.00 87.69 204 ILE A CA 1
ATOM 1644 C C . ILE A 1 204 ? -14.768 -5.833 -6.930 1.00 87.69 204 ILE A C 1
ATOM 1646 O O . ILE A 1 204 ? -14.148 -6.873 -7.161 1.00 87.69 204 ILE A O 1
ATOM 1650 N N . PRO A 1 205 ? -15.715 -5.361 -7.766 1.00 84.69 205 PRO A N 1
ATOM 1651 C CA . PRO A 1 205 ? -16.129 -6.089 -8.961 1.00 84.69 205 PRO A CA 1
ATOM 1652 C C . PRO A 1 205 ? -14.950 -6.488 -9.854 1.00 84.69 205 PRO A C 1
ATOM 1654 O O . PRO A 1 205 ? -14.183 -5.635 -10.298 1.00 84.69 205 PRO A O 1
ATOM 1657 N N . GLY A 1 206 ? -14.829 -7.786 -10.138 1.00 87.12 206 GLY A N 1
ATOM 1658 C CA . GLY A 1 206 ? -13.752 -8.349 -10.958 1.00 87.12 206 GLY A CA 1
ATOM 1659 C C . GLY A 1 206 ? -12.516 -8.781 -10.164 1.00 87.12 206 GLY A C 1
ATOM 1660 O O . GLY A 1 206 ? -11.640 -9.431 -10.731 1.00 87.12 206 GLY A O 1
ATOM 1661 N N . LEU A 1 207 ? -12.463 -8.476 -8.865 1.00 89.56 207 LEU A N 1
ATOM 1662 C CA . LEU A 1 207 ? -11.403 -8.881 -7.932 1.00 89.56 207 LEU A CA 1
ATOM 1663 C C . LEU A 1 207 ? -11.942 -9.806 -6.826 1.00 89.56 207 LEU A C 1
ATOM 1665 O O . LEU A 1 207 ? -11.227 -10.128 -5.880 1.00 89.56 207 LEU A O 1
ATOM 1669 N N . ASP A 1 208 ? -13.188 -10.272 -6.968 1.00 90.88 208 ASP A N 1
ATOM 1670 C CA . ASP A 1 208 ? -13.928 -11.083 -5.993 1.00 90.88 208 ASP A CA 1
ATOM 1671 C C . ASP A 1 208 ? -13.219 -12.394 -5.611 1.00 90.88 208 ASP A C 1
ATOM 1673 O O . ASP A 1 208 ? -13.404 -12.914 -4.511 1.00 90.88 208 ASP A O 1
ATOM 1677 N N . GLU A 1 209 ? -12.398 -12.924 -6.519 1.00 91.75 209 GLU A N 1
ATOM 1678 C CA . GLU A 1 209 ? -11.616 -14.154 -6.338 1.00 91.75 209 GLU A CA 1
ATOM 1679 C C . GLU A 1 209 ? -10.214 -13.906 -5.757 1.00 91.75 209 GLU A C 1
ATOM 1681 O O . GLU A 1 209 ? -9.481 -14.859 -5.505 1.00 91.75 209 GLU A O 1
ATOM 1686 N N . ILE A 1 210 ? -9.812 -12.644 -5.572 1.00 92.56 210 ILE A N 1
ATOM 1687 C CA . ILE A 1 210 ? -8.437 -12.273 -5.209 1.00 92.56 210 ILE A CA 1
ATOM 1688 C C . ILE A 1 210 ? -8.355 -11.873 -3.736 1.00 92.56 210 ILE A C 1
ATOM 1690 O O . ILE A 1 210 ? -7.511 -12.386 -2.996 1.00 92.56 210 ILE A O 1
ATOM 1694 N N . PHE A 1 211 ? -9.233 -10.972 -3.299 1.00 95.12 211 PHE A N 1
ATOM 1695 C CA . PHE A 1 211 ? -9.209 -10.454 -1.937 1.00 95.12 211 PHE A CA 1
ATOM 1696 C C . PHE A 1 211 ? -10.583 -9.994 -1.453 1.00 95.12 211 PHE A C 1
ATOM 1698 O O . PHE A 1 211 ? -11.513 -9.766 -2.227 1.00 95.12 211 PHE A O 1
ATOM 1705 N N . ARG A 1 212 ? -10.674 -9.809 -0.135 1.00 96.12 212 ARG A N 1
ATOM 1706 C CA . ARG A 1 212 ? -11.808 -9.198 0.556 1.00 96.12 212 ARG A CA 1
ATOM 1707 C C . ARG A 1 212 ? -11.421 -7.806 1.048 1.00 96.12 212 ARG A C 1
ATOM 1709 O O . ARG A 1 212 ? -10.466 -7.671 1.810 1.00 96.12 212 ARG A O 1
ATOM 1716 N N . SER A 1 213 ? -12.167 -6.785 0.647 1.00 95.88 213 SER A N 1
ATOM 1717 C CA . SER A 1 213 ? -11.904 -5.394 1.021 1.00 95.88 213 SER A CA 1
ATOM 1718 C C . SER A 1 213 ? -12.747 -4.963 2.214 1.00 95.88 213 SER A C 1
ATOM 1720 O O . SER A 1 213 ? -13.870 -5.432 2.397 1.00 95.88 213 SER A O 1
ATOM 1722 N N . LEU A 1 214 ? -12.226 -4.045 3.024 1.00 95.19 214 LEU A N 1
ATOM 1723 C CA . LEU A 1 214 ? -12.973 -3.409 4.106 1.00 95.19 214 LEU A CA 1
ATOM 1724 C C . LEU A 1 214 ? -12.463 -1.993 4.382 1.00 95.19 214 LEU A C 1
ATOM 1726 O O . LEU A 1 214 ? -11.276 -1.699 4.229 1.00 95.19 214 LEU A O 1
ATOM 1730 N N . PHE A 1 215 ? -13.362 -1.127 4.846 1.00 94.94 215 PHE A N 1
ATOM 1731 C CA . PHE A 1 215 ? -13.005 0.196 5.350 1.00 94.94 215 PHE A CA 1
ATOM 1732 C C . PHE A 1 215 ? -12.838 0.186 6.867 1.00 94.94 215 PHE A C 1
ATOM 1734 O O . PHE A 1 215 ? -13.566 -0.501 7.593 1.00 94.94 215 PHE A O 1
ATOM 1741 N N . ILE A 1 216 ? -11.879 0.978 7.342 1.00 94.62 216 ILE A N 1
ATOM 1742 C CA . ILE A 1 216 ? -11.518 1.069 8.753 1.00 94.62 216 ILE A CA 1
ATOM 1743 C C . ILE A 1 216 ? -11.848 2.446 9.312 1.00 94.62 216 ILE A C 1
ATOM 1745 O O . ILE A 1 216 ? -11.484 3.471 8.741 1.00 94.62 216 ILE A O 1
ATOM 1749 N N . ARG A 1 217 ? -12.505 2.460 10.474 1.00 94.19 217 ARG A N 1
ATOM 1750 C CA . ARG A 1 217 ? -12.735 3.674 11.260 1.00 94.19 217 ARG A CA 1
ATOM 1751 C C . ARG A 1 217 ? -11.414 4.226 11.777 1.00 94.19 217 ARG A C 1
ATOM 1753 O O . ARG A 1 217 ? -10.569 3.476 12.276 1.00 94.19 217 ARG A O 1
ATOM 1760 N N . HIS A 1 218 ? -11.267 5.541 11.705 1.00 93.94 218 HIS A N 1
ATOM 1761 C CA . HIS A 1 218 ? -10.062 6.257 12.107 1.00 93.94 218 HIS A CA 1
ATOM 1762 C C . HIS A 1 218 ? -10.395 7.676 12.592 1.00 93.94 218 HIS A C 1
ATOM 1764 O O . HIS A 1 218 ? -11.452 8.193 12.246 1.00 93.94 218 HIS A O 1
ATOM 1770 N N . PRO A 1 219 ? -9.491 8.350 13.326 1.00 94.06 219 PRO A N 1
ATOM 1771 C CA . PRO A 1 219 ? -9.761 9.678 13.896 1.00 94.06 219 PRO A CA 1
ATOM 1772 C C . PRO A 1 219 ? -9.887 10.823 12.878 1.00 94.06 219 PRO A C 1
ATOM 1774 O O . PRO A 1 219 ? -10.380 11.892 13.221 1.00 94.06 219 PRO A O 1
ATOM 1777 N N . TRP A 1 220 ? -9.433 10.623 11.638 1.00 91.75 220 TRP A N 1
ATOM 1778 C CA . TRP A 1 220 ? -9.394 11.649 10.579 1.00 91.75 220 TRP A CA 1
ATOM 1779 C C . TRP A 1 220 ? -10.629 11.636 9.668 1.00 91.75 220 TRP A C 1
ATOM 1781 O O . TRP A 1 220 ? -10.512 11.700 8.444 1.00 91.75 220 TRP A O 1
ATOM 1791 N N . GLU A 1 221 ? -11.809 11.437 10.255 1.00 81.94 221 GLU A N 1
ATOM 1792 C CA . GLU A 1 221 ? -13.068 11.337 9.509 1.00 81.94 221 GLU A CA 1
ATOM 1793 C C . GLU A 1 221 ? -13.313 12.575 8.637 1.00 81.94 221 GLU A C 1
ATOM 1795 O O . GLU A 1 221 ? -13.001 13.701 9.020 1.00 81.94 221 GLU A O 1
ATOM 1800 N N . GLY A 1 222 ? -13.878 12.362 7.448 1.00 82.25 222 GLY A N 1
ATOM 1801 C CA . GLY A 1 222 ? -14.178 13.433 6.497 1.00 82.25 222 GLY A CA 1
ATOM 1802 C C . GLY A 1 222 ? -12.995 13.881 5.638 1.00 82.25 222 GLY A C 1
ATOM 1803 O O . GLY A 1 222 ? -13.226 14.399 4.553 1.00 82.25 222 GLY A O 1
ATOM 1804 N N . GLU A 1 223 ? -11.755 13.636 6.065 1.00 86.88 223 GLU A N 1
ATOM 1805 C CA . GLU A 1 223 ? -10.548 14.084 5.352 1.00 86.88 223 GLU A CA 1
ATOM 1806 C C . GLU A 1 223 ? -9.967 13.004 4.436 1.00 86.88 223 GLU A C 1
ATOM 1808 O O . GLU A 1 223 ? -9.397 13.303 3.390 1.00 86.88 223 GLU A O 1
ATOM 1813 N N . MET A 1 224 ? -10.111 11.737 4.824 1.00 91.31 224 MET A N 1
ATOM 1814 C CA . MET A 1 224 ? -9.626 10.578 4.076 1.00 91.31 224 MET A CA 1
ATOM 1815 C C . MET A 1 224 ? -10.396 9.307 4.460 1.00 91.31 224 MET A C 1
ATOM 1817 O O . MET A 1 224 ? -11.220 9.326 5.376 1.00 91.31 224 MET A O 1
ATOM 1821 N N . ALA A 1 225 ? -10.098 8.197 3.786 1.00 92.62 225 ALA A N 1
ATOM 1822 C CA . ALA A 1 225 ? -10.514 6.855 4.182 1.00 92.62 225 ALA A CA 1
ATOM 1823 C C . ALA A 1 225 ? -9.314 5.900 4.281 1.00 92.62 225 ALA A C 1
ATOM 1825 O O . ALA A 1 225 ? -8.284 6.097 3.637 1.00 92.62 225 ALA A O 1
ATOM 1826 N N . ILE A 1 226 ? -9.449 4.831 5.067 1.00 95.00 226 ILE A N 1
ATOM 1827 C CA . ILE A 1 226 ? -8.453 3.754 5.143 1.00 95.00 226 ILE A CA 1
ATOM 1828 C C . ILE A 1 226 ? -9.113 2.453 4.705 1.00 95.00 226 ILE A C 1
ATOM 1830 O O . ILE A 1 226 ? -10.117 2.047 5.296 1.00 95.00 226 ILE A O 1
ATOM 1834 N N . ARG A 1 227 ? -8.543 1.808 3.683 1.00 95.50 227 ARG A N 1
ATOM 1835 C CA . ARG A 1 227 ? -8.997 0.522 3.147 1.00 95.50 227 ARG A CA 1
ATOM 1836 C C . ARG A 1 227 ? -7.941 -0.550 3.381 1.00 95.50 227 ARG A C 1
ATOM 1838 O O . ARG A 1 227 ? -6.750 -0.313 3.193 1.00 95.50 227 ARG A O 1
ATOM 1845 N N . PHE A 1 228 ? -8.389 -1.736 3.762 1.00 97.38 228 PHE A N 1
ATOM 1846 C CA . PHE A 1 228 ? -7.564 -2.935 3.742 1.00 97.38 228 PHE A CA 1
ATOM 1847 C C . PHE A 1 228 ? -8.117 -3.902 2.710 1.00 97.38 228 PHE A C 1
ATOM 1849 O O . PHE A 1 228 ? -9.323 -4.145 2.692 1.00 97.38 228 PHE A O 1
ATOM 1856 N N . ASP A 1 229 ? -7.225 -4.465 1.905 1.00 97.25 229 ASP A N 1
ATOM 1857 C CA . ASP A 1 229 ? -7.530 -5.542 0.971 1.00 97.25 229 ASP A CA 1
ATOM 1858 C C . ASP A 1 229 ? -6.852 -6.808 1.486 1.00 97.25 229 ASP A C 1
ATOM 1860 O O . ASP A 1 229 ? -5.630 -6.887 1.593 1.00 97.25 229 ASP A O 1
ATOM 1864 N N . LEU A 1 230 ? -7.649 -7.784 1.898 1.00 97.69 230 LEU A N 1
ATOM 1865 C CA . LEU A 1 230 ? -7.168 -9.004 2.528 1.00 97.69 230 LEU A CA 1
ATOM 1866 C C . LEU A 1 230 ? -7.146 -10.119 1.485 1.00 97.69 230 LEU A C 1
ATOM 1868 O O . LEU A 1 230 ? -8.198 -10.631 1.101 1.00 97.69 230 LEU A O 1
ATOM 1872 N N . TYR A 1 231 ? -5.956 -10.479 1.012 1.00 96.81 231 TYR A N 1
ATOM 1873 C CA . TYR A 1 231 ? -5.774 -11.568 0.056 1.00 96.81 231 TYR A CA 1
ATOM 1874 C C . TYR A 1 231 ? -6.173 -12.901 0.679 1.00 96.81 231 TYR A C 1
ATOM 1876 O O . TYR A 1 231 ? -5.803 -13.215 1.820 1.00 96.81 231 TYR A O 1
ATOM 1884 N N . TYR A 1 232 ? -6.891 -13.702 -0.105 1.00 96.12 232 TYR A N 1
ATOM 1885 C CA . TYR A 1 232 ? -7.120 -15.099 0.231 1.00 96.12 232 TYR A CA 1
ATOM 1886 C C . TYR A 1 232 ? -5.805 -15.876 0.176 1.00 96.12 232 TYR A C 1
ATOM 1888 O O . TYR A 1 232 ? -4.865 -15.520 -0.539 1.00 96.12 232 TYR A O 1
ATOM 1896 N N . LYS A 1 233 ? -5.760 -16.983 0.912 1.00 93.81 233 LYS A N 1
ATOM 1897 C CA . LYS A 1 233 ? -4.636 -17.908 0.909 1.00 93.81 233 LYS A CA 1
ATOM 1898 C C . LYS A 1 233 ? -4.288 -18.326 -0.526 1.00 93.81 233 LYS A C 1
ATOM 1900 O O . LYS A 1 233 ? -5.168 -18.834 -1.230 1.00 93.81 233 LYS A O 1
ATOM 1905 N N . PRO A 1 234 ? -3.011 -18.224 -0.931 1.00 85.44 234 PRO A N 1
ATOM 1906 C CA . PRO A 1 234 ? -2.563 -18.721 -2.223 1.00 85.44 234 PRO A CA 1
ATOM 1907 C C . PRO A 1 234 ? -2.868 -20.213 -2.395 1.00 85.44 234 PRO A C 1
ATOM 1909 O O . PRO A 1 234 ? -2.656 -21.025 -1.492 1.00 85.44 234 PRO A O 1
ATOM 1912 N N . THR A 1 235 ? -3.334 -20.596 -3.582 1.00 83.88 235 THR A N 1
ATOM 1913 C CA . THR A 1 235 ? -3.583 -22.004 -3.934 1.00 83.88 235 THR A CA 1
ATOM 1914 C C . THR A 1 235 ? -2.316 -22.743 -4.369 1.00 83.88 235 THR A C 1
ATOM 1916 O O . THR A 1 235 ? -2.332 -23.968 -4.485 1.00 83.88 235 THR A O 1
ATOM 1919 N N . SER A 1 236 ? -1.228 -22.013 -4.625 1.00 85.94 236 SER A N 1
ATOM 1920 C CA . SER A 1 236 ? 0.083 -22.529 -5.017 1.00 85.94 236 SER A CA 1
ATOM 1921 C C . SER A 1 236 ? 1.169 -21.960 -4.106 1.00 85.94 236 SER A C 1
ATOM 1923 O O . SER A 1 236 ? 1.035 -20.853 -3.594 1.00 85.94 236 SER A O 1
ATOM 1925 N N . ASN A 1 237 ? 2.252 -22.720 -3.931 1.00 82.50 237 ASN A N 1
ATOM 1926 C CA . ASN A 1 237 ? 3.474 -22.237 -3.281 1.00 82.50 237 ASN A CA 1
ATOM 1927 C C . ASN A 1 237 ? 4.449 -21.588 -4.282 1.00 82.50 237 ASN A C 1
ATOM 1929 O O . ASN A 1 237 ? 5.498 -21.090 -3.877 1.00 82.50 237 ASN A O 1
ATOM 1933 N N . GLU A 1 238 ? 4.152 -21.659 -5.582 1.00 89.94 238 GLU A N 1
ATOM 1934 C CA . GLU A 1 238 ? 4.916 -20.968 -6.620 1.00 89.94 238 GLU A CA 1
ATOM 1935 C C . GLU A 1 238 ? 4.521 -19.492 -6.654 1.00 89.94 238 GLU A C 1
ATOM 1937 O O . GLU A 1 238 ? 3.341 -19.165 -6.531 1.00 89.94 238 GLU A O 1
ATOM 1942 N N . LEU A 1 239 ? 5.511 -18.615 -6.833 1.00 91.94 239 LEU A N 1
ATOM 1943 C CA . LEU A 1 239 ? 5.266 -17.183 -6.959 1.00 91.94 239 LEU A CA 1
ATOM 1944 C C . LEU A 1 239 ? 4.580 -16.888 -8.292 1.00 91.94 239 LEU A C 1
ATOM 1946 O O . LEU A 1 239 ? 5.040 -17.326 -9.345 1.00 91.94 239 LEU A O 1
ATOM 1950 N N . SER A 1 240 ? 3.509 -16.108 -8.233 1.00 93.81 240 SER A N 1
ATOM 1951 C CA . SER A 1 240 ? 2.829 -15.586 -9.418 1.00 93.81 240 SER A CA 1
ATOM 1952 C C . SER A 1 240 ? 3.579 -14.410 -10.056 1.00 93.81 240 SER A C 1
ATOM 1954 O O . SER A 1 240 ? 4.307 -13.683 -9.376 1.00 93.81 240 SER A O 1
ATOM 1956 N N . ASP A 1 241 ? 3.313 -14.137 -11.338 1.00 95.38 241 ASP A N 1
ATOM 1957 C CA . ASP A 1 241 ? 3.830 -12.959 -12.060 1.00 95.38 241 ASP A CA 1
ATOM 1958 C C . ASP A 1 241 ? 3.485 -11.630 -11.359 1.00 95.38 241 ASP A C 1
ATOM 1960 O O . ASP A 1 241 ? 4.173 -10.620 -11.524 1.00 95.38 241 ASP A O 1
ATOM 1964 N N . TRP A 1 242 ? 2.410 -11.614 -10.566 1.00 95.19 242 TRP A N 1
ATOM 1965 C CA . TRP A 1 242 ? 2.049 -10.480 -9.721 1.00 95.19 242 TRP A CA 1
ATOM 1966 C C . TRP A 1 242 ? 3.000 -10.327 -8.530 1.00 95.19 242 TRP A C 1
ATOM 1968 O O . TRP A 1 242 ? 3.538 -9.246 -8.277 1.00 95.19 242 TRP A O 1
ATOM 1978 N N . GLU A 1 243 ? 3.249 -11.410 -7.795 1.00 94.12 243 GLU A N 1
ATOM 1979 C CA . GLU A 1 243 ? 4.126 -11.401 -6.622 1.00 94.12 243 GLU A CA 1
ATOM 1980 C C . GLU A 1 243 ? 5.576 -11.074 -6.987 1.00 94.12 243 GLU A C 1
ATOM 1982 O O . GLU A 1 243 ? 6.257 -10.370 -6.235 1.00 94.12 243 GLU A O 1
ATOM 1987 N N . THR A 1 244 ? 6.038 -11.545 -8.145 1.00 95.44 244 THR A N 1
ATOM 1988 C CA . THR A 1 244 ? 7.384 -11.278 -8.674 1.00 95.44 244 THR A CA 1
ATOM 1989 C C . THR A 1 244 ? 7.493 -9.905 -9.338 1.00 95.44 244 THR A C 1
ATOM 1991 O O . THR A 1 244 ? 8.599 -9.389 -9.507 1.00 95.44 244 THR A O 1
ATOM 1994 N N . GLY A 1 245 ? 6.356 -9.296 -9.689 1.00 96.56 245 GLY A N 1
ATOM 1995 C CA . GLY A 1 245 ? 6.268 -8.046 -10.440 1.00 96.56 245 GLY A CA 1
ATOM 1996 C C . GLY A 1 245 ? 6.462 -8.206 -11.951 1.00 96.56 245 GLY A C 1
ATOM 1997 O O . GLY A 1 245 ? 6.393 -7.207 -12.665 1.00 96.56 245 GLY A O 1
ATOM 1998 N N . GLU A 1 246 ? 6.676 -9.427 -12.449 1.00 97.75 246 GLU A N 1
ATOM 1999 C CA . GLU A 1 246 ? 6.876 -9.725 -13.872 1.00 97.75 246 GLU A CA 1
ATOM 2000 C C . GLU A 1 246 ? 5.770 -9.151 -14.747 1.00 97.75 246 GLU A C 1
ATOM 2002 O O . GLU A 1 246 ? 6.050 -8.505 -15.757 1.00 97.75 246 GLU A O 1
ATOM 2007 N N . TRP A 1 247 ? 4.514 -9.304 -14.327 1.00 97.56 247 TRP A N 1
ATOM 2008 C CA . TRP A 1 247 ? 3.384 -8.841 -15.121 1.00 97.56 247 TRP A CA 1
ATOM 2009 C C . TRP A 1 247 ? 3.430 -7.326 -15.376 1.00 97.56 247 TRP A C 1
ATOM 2011 O O . TRP A 1 247 ? 3.234 -6.884 -16.510 1.00 97.56 247 TRP A O 1
ATOM 2021 N N . LEU A 1 248 ? 3.760 -6.530 -14.354 1.00 98.00 248 LEU A N 1
ATOM 2022 C CA . LEU A 1 248 ? 3.893 -5.073 -14.463 1.00 98.00 248 LEU A CA 1
ATOM 2023 C C . LEU A 1 248 ? 5.094 -4.678 -15.330 1.00 98.00 248 LEU A C 1
ATOM 2025 O O . LEU A 1 248 ? 4.984 -3.784 -16.171 1.00 98.00 248 LEU A O 1
ATOM 2029 N N . VAL A 1 249 ? 6.229 -5.361 -15.162 1.00 97.94 249 VAL A N 1
ATOM 2030 C CA . VAL A 1 249 ? 7.452 -5.083 -15.929 1.00 97.94 249 VAL A CA 1
ATOM 2031 C C . VAL A 1 249 ? 7.249 -5.394 -17.412 1.00 97.94 249 VAL A C 1
ATOM 2033 O O . VAL A 1 249 ? 7.534 -4.553 -18.262 1.00 97.94 249 VAL A O 1
ATOM 2036 N N . VAL A 1 250 ? 6.713 -6.575 -17.726 1.00 97.69 250 VAL A N 1
ATOM 2037 C CA . VAL A 1 250 ? 6.576 -7.077 -19.099 1.00 97.69 250 VAL A CA 1
ATOM 2038 C C . VAL A 1 250 ? 5.376 -6.461 -19.818 1.00 97.69 250 VAL A C 1
ATOM 2040 O O . VAL A 1 250 ? 5.497 -6.065 -20.977 1.00 97.69 250 VAL A O 1
ATOM 2043 N N . SER A 1 251 ? 4.219 -6.373 -19.155 1.00 97.44 251 SER A N 1
ATOM 2044 C CA . SER A 1 251 ? 2.970 -5.928 -19.796 1.00 97.44 251 SER A CA 1
ATOM 2045 C C . SER A 1 251 ? 2.721 -4.431 -19.640 1.00 97.44 251 SER A C 1
ATOM 2047 O O . SER A 1 251 ? 2.182 -3.802 -20.550 1.00 97.44 251 SER A O 1
ATOM 2049 N N . GLY A 1 252 ? 3.081 -3.853 -18.492 1.00 97.12 252 GLY A N 1
ATOM 2050 C CA . GLY A 1 252 ? 2.894 -2.427 -18.212 1.00 97.12 252 GLY A CA 1
ATOM 2051 C C . GLY A 1 252 ? 4.035 -1.565 -18.745 1.00 97.12 252 GLY A C 1
ATOM 2052 O O . GLY A 1 252 ? 3.815 -0.508 -19.347 1.00 97.12 252 GLY A O 1
ATOM 2053 N N . GLY A 1 253 ? 5.263 -2.040 -18.552 1.00 97.56 253 GLY A N 1
ATOM 2054 C CA . GLY A 1 253 ? 6.477 -1.356 -18.961 1.00 97.56 253 GLY A CA 1
ATOM 2055 C C . GLY A 1 253 ? 6.849 -0.198 -18.036 1.00 97.56 253 GLY A C 1
ATOM 2056 O O . GLY A 1 253 ? 6.002 0.495 -17.455 1.00 97.56 253 GLY A O 1
ATOM 2057 N N . ARG A 1 254 ? 8.159 0.025 -17.923 1.00 97.62 254 ARG A N 1
ATOM 2058 C CA . ARG A 1 254 ? 8.737 1.075 -17.085 1.00 97.62 254 ARG A CA 1
ATOM 2059 C C . ARG A 1 254 ? 8.348 2.474 -17.571 1.00 97.62 254 ARG A C 1
ATOM 2061 O O . ARG A 1 254 ? 8.241 2.718 -18.779 1.00 97.62 254 ARG A O 1
ATOM 2068 N N . MET A 1 255 ? 8.073 3.378 -16.633 1.00 96.25 255 MET A N 1
ATOM 2069 C CA . MET A 1 255 ? 7.722 4.777 -16.904 1.00 96.25 255 MET A CA 1
ATOM 2070 C C . MET A 1 255 ? 8.933 5.664 -17.153 1.00 96.25 255 MET A C 1
ATOM 2072 O O . MET A 1 255 ? 9.978 5.449 -16.502 1.00 96.25 255 MET A O 1
#